Protein AF-A0A7V8VVE8-F1 (afdb_monomer)

Sequence (215 aa):
HVDFIGGHPMAGKSASLTAAEATLFQGATWVICPSVRAGGPAVRNVLGIVGALGAESFFVDPVEHDSYVAGISHLPFVAAASLMRATATDTAWRDMKTLSSTGFKDTTRLALGNPAMHRDILLTNRAAVARWIDTYVETLLSVKASLLAADDVARDQLLEFFTEAQDDRARVEVRDTRESEQAGSVEGSITRENMSEHVGRMFLGGMGKRRKTPR

Secondary structure (DSSP, 8-state):
----EEEEES---S--GGG--TTTTTT-EEEEEE-TT--HHHHHHHHHHHHHTTPEEEE--HHHHHHHHIIIIIHHHHHHHHHHHHHHTSTTHHHHHHH--HHHHHHHGGGGS-HHHHHHHHHHTHHHHHHHHHHHHHHHHHHHHHHHH-SHHHHHHHHHHHHHHHHHHHHHHHHHHHHHHHHHHHHHHHTTSSHHHHHHHHHS-----------

Mean predicted aligned error: 10.48 Å

Structure (mmCIF, N/CA/C/O backbone):
data_AF-A0A7V8VVE8-F1
#
_entry.id   AF-A0A7V8VVE8-F1
#
loop_
_atom_site.group_PDB
_atom_site.id
_atom_site.type_symbol
_atom_site.label_atom_id
_atom_site.label_alt_id
_atom_site.label_comp_id
_atom_site.label_asym_id
_atom_site.label_entity_id
_atom_site.label_seq_id
_atom_site.pdbx_PDB_ins_code
_atom_site.Cartn_x
_atom_site.Cartn_y
_atom_site.Cartn_z
_atom_site.occupancy
_atom_site.B_iso_or_equiv
_atom_site.auth_seq_id
_atom_site.auth_comp_id
_atom_site.auth_asym_id
_atom_site.auth_atom_id
_atom_site.pdbx_PDB_model_num
ATOM 1 N N . HIS A 1 1 ? -30.814 -10.462 19.825 1.00 78.25 1 HIS A N 1
ATOM 2 C CA . HIS A 1 1 ? -30.317 -9.427 18.893 1.00 78.25 1 HIS A CA 1
ATOM 3 C C . HIS A 1 1 ? -28.874 -9.125 19.285 1.00 78.25 1 HIS A C 1
ATOM 5 O O . HIS A 1 1 ? -28.561 -9.264 20.461 1.00 78.25 1 HIS A O 1
ATOM 11 N N . VAL A 1 2 ? -27.994 -8.882 18.310 1.00 87.69 2 VAL A N 1
ATOM 12 C CA . VAL A 1 2 ? -26.556 -8.646 18.524 1.00 87.69 2 VAL A CA 1
ATOM 13 C C . VAL A 1 2 ? -26.177 -7.388 17.753 1.00 87.69 2 VAL A C 1
ATOM 15 O O . VAL A 1 2 ? -26.443 -7.311 16.551 1.00 87.69 2 VAL A O 1
ATOM 18 N N . ASP A 1 3 ? -25.556 -6.435 18.442 1.00 93.88 3 ASP A N 1
ATOM 19 C CA . ASP A 1 3 ? -24.973 -5.238 17.844 1.00 93.88 3 ASP A CA 1
ATOM 20 C C . ASP A 1 3 ? -23.554 -5.546 17.360 1.00 93.88 3 ASP A C 1
ATOM 22 O O . ASP A 1 3 ? -22.640 -5.715 18.166 1.00 93.88 3 ASP A O 1
ATOM 26 N N . PHE A 1 4 ? -23.368 -5.639 16.043 1.00 94.94 4 PHE A N 1
ATOM 27 C CA . PHE A 1 4 ? -22.049 -5.831 15.438 1.00 94.94 4 PHE A CA 1
ATOM 28 C C . PHE A 1 4 ? -21.515 -4.514 14.869 1.00 94.94 4 PHE A C 1
ATOM 30 O O . PHE A 1 4 ? -22.227 -3.819 14.133 1.00 94.94 4 PHE A O 1
ATOM 37 N N . ILE A 1 5 ? -20.260 -4.204 15.194 1.00 96.31 5 ILE A N 1
ATOM 38 C CA . ILE A 1 5 ? -19.522 -3.035 14.719 1.00 96.31 5 ILE A CA 1
ATOM 39 C C . ILE A 1 5 ? -18.180 -3.539 14.192 1.00 96.31 5 ILE A C 1
ATOM 41 O O . ILE A 1 5 ? -17.339 -3.986 14.970 1.00 96.31 5 ILE A O 1
ATOM 45 N N . GLY A 1 6 ? -18.003 -3.508 12.870 1.00 95.88 6 GLY A N 1
ATOM 46 C CA . GLY A 1 6 ? -16.720 -3.811 12.246 1.00 95.88 6 GLY A CA 1
ATOM 47 C C . GLY A 1 6 ? -15.710 -2.711 12.555 1.00 95.88 6 GLY A C 1
ATOM 48 O O . GLY A 1 6 ? -16.075 -1.536 12.615 1.00 95.88 6 GLY A O 1
ATOM 49 N N . GLY A 1 7 ? -14.452 -3.094 12.760 1.00 95.69 7 GLY A N 1
ATOM 50 C CA . GLY A 1 7 ? -13.373 -2.163 13.055 1.00 95.69 7 GLY A CA 1
ATOM 51 C C . GLY A 1 7 ? -12.068 -2.586 12.392 1.00 95.69 7 GLY A C 1
ATOM 52 O O . GLY A 1 7 ? -11.730 -3.768 12.429 1.00 95.69 7 GLY A O 1
ATOM 53 N N . HIS A 1 8 ? -11.334 -1.630 11.826 1.00 96.31 8 HIS A N 1
ATOM 54 C CA . HIS A 1 8 ? -10.002 -1.853 11.263 1.00 96.31 8 HIS A CA 1
ATOM 55 C C . HIS A 1 8 ? -9.071 -0.695 11.661 1.00 96.31 8 HIS A C 1
ATOM 57 O O . HIS A 1 8 ? -9.159 0.387 11.077 1.00 96.31 8 HIS A O 1
ATOM 63 N N . PRO A 1 9 ? -8.199 -0.879 12.670 1.00 94.56 9 PRO A N 1
ATOM 64 C CA . PRO A 1 9 ? -7.151 0.092 12.948 1.00 94.56 9 PRO A CA 1
ATOM 65 C C . PRO A 1 9 ? -6.160 0.108 11.783 1.00 94.56 9 PRO A C 1
ATOM 67 O O . PRO A 1 9 ? -5.546 -0.915 11.485 1.00 94.56 9 PRO A O 1
ATOM 70 N N . MET A 1 10 ? -5.956 1.268 11.163 1.00 92.75 10 MET A N 1
ATOM 71 C CA . MET A 1 10 ? -4.943 1.491 10.125 1.00 92.75 10 MET A CA 1
ATOM 72 C C . MET A 1 10 ? -3.555 1.659 10.759 1.00 92.75 10 MET A C 1
ATOM 74 O O . MET A 1 10 ? -2.821 2.603 10.486 1.00 92.75 10 MET A O 1
ATOM 78 N N . ALA A 1 11 ? -3.211 0.728 11.643 1.00 86.75 11 ALA A N 1
ATOM 79 C CA . ALA A 1 11 ? -1.951 0.646 12.354 1.00 86.75 11 ALA A CA 1
ATOM 80 C C . ALA A 1 11 ? -1.489 -0.808 12.344 1.00 86.75 11 ALA A C 1
ATOM 82 O O . ALA A 1 11 ? -2.267 -1.732 12.585 1.00 86.75 11 ALA A O 1
ATOM 83 N N . GLY A 1 12 ? -0.206 -1.026 12.079 1.00 75.44 12 GLY A N 1
ATOM 84 C CA . GLY A 1 12 ? 0.325 -2.376 12.015 1.00 75.44 12 GLY A CA 1
ATOM 85 C C . GLY A 1 12 ? 1.837 -2.411 12.109 1.00 75.44 12 GLY A C 1
ATOM 86 O O . GLY A 1 12 ? 2.543 -1.646 11.457 1.00 75.44 12 GLY A O 1
ATOM 87 N N . LYS A 1 13 ? 2.329 -3.364 12.898 1.00 69.62 13 LYS A N 1
ATOM 88 C CA . LYS A 1 13 ? 3.712 -3.831 12.858 1.00 69.62 13 LYS A CA 1
ATOM 89 C C . LYS A 1 13 ? 3.673 -5.309 12.504 1.00 69.62 13 LYS A C 1
ATOM 91 O O . LYS A 1 13 ? 2.883 -6.067 13.060 1.00 69.62 13 LYS A O 1
ATOM 96 N N . SER A 1 14 ? 4.519 -5.735 11.575 1.00 61.50 14 SER A N 1
ATOM 97 C CA . SER A 1 14 ? 4.683 -7.146 11.218 1.00 61.50 14 SE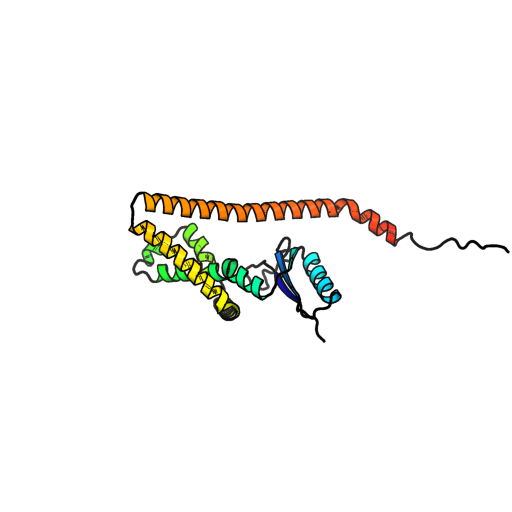R A CA 1
ATOM 98 C C . SER A 1 14 ? 5.497 -7.868 12.296 1.00 61.50 14 SER A C 1
ATOM 100 O O . SER A 1 14 ? 6.641 -8.253 12.062 1.00 61.50 14 SER A O 1
ATOM 102 N N . ALA A 1 15 ? 4.940 -7.980 13.503 1.00 63.56 15 ALA A N 1
ATOM 103 C CA . ALA A 1 15 ? 5.634 -8.491 14.676 1.00 63.56 15 ALA A CA 1
ATOM 104 C C . ALA A 1 15 ? 4.719 -9.366 15.555 1.00 63.56 15 ALA A C 1
ATOM 106 O O . ALA A 1 15 ? 3.495 -9.321 15.453 1.00 63.56 15 ALA A O 1
ATOM 107 N N . SER A 1 16 ? 5.326 -10.224 16.377 1.00 68.06 16 SER A N 1
ATOM 108 C CA . SER A 1 16 ? 4.628 -11.142 17.286 1.00 68.06 16 SER A CA 1
ATOM 109 C C . SER A 1 16 ? 4.098 -10.423 18.534 1.00 68.06 16 SER A C 1
ATOM 111 O O . SER A 1 16 ? 4.392 -9.254 18.766 1.00 68.06 16 SER A O 1
ATOM 113 N N . LEU A 1 17 ? 3.370 -11.147 19.396 1.00 76.56 17 LEU A N 1
ATOM 114 C CA . LEU A 1 17 ? 2.840 -10.631 20.671 1.00 76.56 17 LEU A CA 1
ATOM 115 C C . LEU A 1 17 ? 3.894 -9.936 21.552 1.00 76.56 17 LEU A C 1
ATOM 117 O O . LEU A 1 17 ? 3.564 -9.017 22.290 1.00 76.56 17 LEU A O 1
ATOM 121 N N . THR A 1 18 ? 5.162 -10.346 21.470 1.00 80.00 18 THR A N 1
ATOM 122 C CA . THR A 1 18 ? 6.262 -9.744 22.242 1.00 80.00 18 THR A CA 1
ATOM 123 C C . THR A 1 18 ? 6.627 -8.331 21.786 1.00 80.00 18 THR A C 1
ATOM 125 O O . THR A 1 18 ? 7.346 -7.641 22.496 1.00 80.00 18 THR A O 1
ATOM 128 N N . ALA A 1 19 ? 6.153 -7.907 20.615 1.00 80.75 19 ALA A N 1
ATOM 129 C CA . ALA A 1 19 ? 6.316 -6.559 20.077 1.00 80.75 19 ALA A CA 1
ATOM 130 C C . ALA A 1 19 ? 5.031 -5.721 20.206 1.00 80.75 19 ALA A C 1
ATOM 132 O O . ALA A 1 19 ? 4.877 -4.713 19.516 1.00 80.75 19 ALA A O 1
ATOM 133 N N . ALA A 1 20 ? 4.084 -6.154 21.045 1.00 84.44 20 ALA A N 1
ATOM 134 C CA . ALA A 1 20 ? 2.908 -5.361 21.360 1.00 84.44 20 ALA A CA 1
ATOM 135 C C . ALA A 1 20 ? 3.324 -4.086 22.105 1.00 84.44 20 ALA A C 1
ATOM 137 O O . ALA A 1 20 ? 4.051 -4.134 23.097 1.00 84.44 20 ALA A O 1
ATOM 138 N N . GLU A 1 21 ? 2.827 -2.948 21.636 1.00 86.62 21 GLU A N 1
ATOM 139 C CA . GLU A 1 21 ? 3.109 -1.637 22.209 1.00 86.62 21 GLU A CA 1
ATOM 140 C C . GLU A 1 21 ? 1.795 -0.966 22.591 1.00 86.62 21 GLU A C 1
ATOM 142 O O . GLU A 1 21 ? 0.850 -0.936 21.802 1.00 86.62 21 GLU A O 1
ATOM 147 N N . ALA A 1 22 ? 1.736 -0.404 23.800 1.00 87.69 22 ALA A N 1
ATOM 148 C CA . ALA A 1 22 ? 0.537 0.275 24.295 1.00 87.69 22 ALA A CA 1
ATOM 149 C C . ALA A 1 22 ? 0.148 1.488 23.431 1.00 87.69 22 ALA A C 1
ATOM 151 O O . ALA A 1 22 ? -1.018 1.864 23.377 1.00 87.69 22 ALA A O 1
ATOM 152 N N . THR A 1 23 ? 1.122 2.074 22.736 1.00 90.25 23 THR A N 1
ATOM 153 C CA . THR A 1 23 ? 0.970 3.261 21.894 1.00 90.25 23 THR A CA 1
ATOM 154 C C . THR A 1 23 ? 0.714 2.929 20.423 1.00 90.25 23 THR A C 1
ATOM 156 O O . THR A 1 23 ? 0.664 3.841 19.607 1.00 90.25 23 THR A O 1
ATOM 159 N N . LEU A 1 24 ? 0.544 1.648 20.055 1.00 90.25 24 LEU A N 1
ATOM 160 C CA . LEU A 1 24 ? 0.440 1.208 18.654 1.00 90.25 24 LEU A CA 1
ATOM 161 C C . LEU A 1 24 ? -0.661 1.930 17.859 1.00 90.25 24 LEU A C 1
ATOM 163 O O . LEU A 1 24 ? -0.521 2.100 16.652 1.00 90.25 24 LEU A O 1
ATOM 167 N N . PHE A 1 25 ? -1.746 2.324 18.525 1.00 93.31 25 PHE A N 1
ATOM 168 C CA . PHE A 1 25 ? -2.917 2.933 17.892 1.00 93.31 25 PHE A CA 1
ATOM 169 C C . PHE A 1 25 ? -2.988 4.458 18.054 1.00 93.31 25 PHE A C 1
ATOM 171 O O . PHE A 1 25 ? -3.903 5.071 17.513 1.00 93.31 25 PHE A O 1
ATOM 178 N N . GLN A 1 26 ? -2.056 5.081 18.781 1.00 92.94 26 GLN A N 1
ATOM 179 C CA . GLN A 1 26 ? -2.089 6.527 19.018 1.00 92.94 26 GLN A CA 1
ATOM 180 C C . GLN A 1 26 ? -1.924 7.301 17.705 1.00 92.94 26 GLN A C 1
ATOM 182 O O . GLN A 1 26 ? -1.002 7.032 16.938 1.00 92.94 26 GLN A O 1
ATOM 187 N N . GLY A 1 27 ? -2.837 8.240 17.442 1.00 90.44 27 GLY A N 1
ATOM 188 C CA . GLY A 1 27 ? -2.906 9.029 16.208 1.00 90.44 27 GLY A CA 1
ATOM 189 C C . GLY A 1 27 ? -3.311 8.230 14.965 1.00 90.44 27 GLY A C 1
ATOM 190 O O . GLY A 1 27 ? -3.389 8.790 13.878 1.00 90.44 27 GLY A O 1
ATOM 191 N N . ALA A 1 28 ? -3.566 6.924 15.086 1.00 93.38 28 ALA A N 1
ATOM 192 C CA . ALA A 1 28 ? -3.927 6.106 13.940 1.00 93.38 28 ALA A CA 1
ATOM 193 C C . ALA A 1 28 ? -5.395 6.314 13.560 1.00 93.38 28 ALA A C 1
ATOM 195 O O . ALA A 1 28 ? -6.277 6.342 14.419 1.00 93.38 28 ALA A O 1
ATOM 196 N N . THR A 1 29 ? -5.679 6.339 12.258 1.00 95.44 29 THR A N 1
ATOM 197 C CA . THR A 1 29 ? -7.055 6.190 11.778 1.00 95.44 29 THR A CA 1
ATOM 198 C C . THR A 1 29 ? -7.581 4.803 12.155 1.00 95.44 29 THR A C 1
ATOM 200 O O . THR A 1 29 ? -6.966 3.784 11.844 1.00 95.44 29 THR A O 1
ATOM 203 N N . TRP A 1 30 ? -8.752 4.741 12.778 1.00 97.19 30 TRP A N 1
ATOM 204 C CA . TRP A 1 30 ? -9.479 3.512 13.065 1.00 97.19 30 TRP A CA 1
ATOM 205 C C . TRP A 1 30 ? -10.793 3.508 12.302 1.00 97.19 30 TRP A C 1
ATOM 207 O O . TRP A 1 30 ? -11.732 4.236 12.625 1.00 97.19 30 TRP A O 1
ATOM 217 N N . VAL A 1 31 ? -10.879 2.653 11.290 1.00 97.62 31 VAL A N 1
ATOM 218 C CA . VAL A 1 31 ? -12.078 2.532 10.468 1.00 97.62 31 VAL A CA 1
ATOM 219 C C . VAL A 1 31 ? -13.191 1.856 11.260 1.00 97.62 31 VAL A C 1
ATOM 221 O O . VAL A 1 31 ? -12.960 0.809 11.865 1.00 97.62 31 VAL A O 1
ATOM 224 N N . ILE A 1 32 ? -14.393 2.429 11.241 1.00 97.75 32 ILE A N 1
ATOM 225 C CA . ILE A 1 32 ? -15.583 1.929 11.929 1.00 97.75 32 ILE A CA 1
ATOM 226 C C . ILE A 1 32 ? -16.701 1.693 10.915 1.00 97.75 32 ILE A C 1
ATOM 228 O O . ILE A 1 32 ? -17.175 2.625 10.267 1.00 97.75 32 ILE A O 1
ATOM 232 N N . CYS A 1 33 ? -17.170 0.447 10.848 1.00 96.81 33 CYS A N 1
ATOM 233 C CA . CYS A 1 33 ? -18.246 0.011 9.959 1.00 96.81 33 CYS A CA 1
ATOM 234 C C . CYS A 1 33 ? -19.384 -0.620 10.784 1.00 96.81 33 CYS A C 1
ATOM 236 O O . CYS A 1 33 ? -19.430 -1.847 10.958 1.00 96.81 33 CYS A O 1
ATOM 238 N N . PRO A 1 34 ? -20.298 0.182 11.363 1.00 94.88 34 PRO A N 1
ATOM 239 C CA . PRO A 1 34 ? -21.426 -0.343 12.122 1.00 94.88 34 PRO A CA 1
ATOM 240 C C . PRO A 1 34 ? -22.362 -1.142 11.216 1.00 94.88 34 PRO A C 1
ATOM 242 O O . PRO A 1 34 ? -22.669 -0.724 10.101 1.00 94.88 34 PRO A O 1
ATOM 245 N N . SER A 1 35 ? -22.881 -2.271 11.699 1.00 93.88 35 SER A N 1
ATOM 246 C CA . SER A 1 35 ? -23.973 -2.937 10.986 1.00 93.88 35 SER A CA 1
ATOM 247 C C . SER A 1 35 ? -25.225 -2.053 10.968 1.00 93.88 35 SER A C 1
ATOM 249 O O . SER A 1 35 ? -25.491 -1.314 11.913 1.00 93.88 35 SER A O 1
ATOM 251 N N . VAL A 1 36 ? -26.064 -2.190 9.937 1.00 91.25 36 VAL A N 1
ATOM 252 C CA . VAL A 1 36 ? -27.299 -1.389 9.779 1.00 91.25 36 VAL A CA 1
ATOM 253 C C . VAL A 1 36 ? -28.295 -1.522 10.941 1.00 91.25 36 VAL A C 1
ATOM 255 O O . VAL A 1 36 ? -29.196 -0.703 11.085 1.00 91.25 36 VAL A O 1
ATOM 258 N N . ARG A 1 37 ? -28.160 -2.568 11.767 1.00 92.56 37 ARG A N 1
ATOM 259 C CA . ARG A 1 37 ? -29.006 -2.823 12.945 1.00 92.56 37 ARG A CA 1
ATOM 260 C C . ARG A 1 37 ? -28.329 -2.459 14.267 1.00 92.56 37 ARG A C 1
ATOM 262 O O . ARG A 1 37 ? -28.930 -2.721 15.308 1.00 92.56 37 ARG A O 1
ATOM 269 N N . ALA A 1 38 ? -27.104 -1.933 14.229 1.00 93.62 38 ALA A N 1
ATOM 270 C CA . ALA A 1 38 ? -26.341 -1.603 15.422 1.00 93.62 38 ALA A CA 1
ATOM 271 C C . ALA A 1 38 ? -26.987 -0.430 16.169 1.00 93.62 38 ALA A C 1
ATOM 273 O O . ALA A 1 38 ? -27.211 0.646 15.612 1.00 93.62 38 ALA A O 1
ATOM 274 N N . GLY A 1 39 ? -27.267 -0.629 17.453 1.00 95.12 39 GLY A N 1
ATOM 275 C CA . GLY A 1 39 ? -27.768 0.414 18.333 1.00 95.12 39 GLY A CA 1
ATOM 276 C C . GLY A 1 39 ? -26.717 1.490 18.619 1.00 95.12 39 GLY A C 1
ATOM 277 O O . GLY A 1 39 ? -25.536 1.208 18.825 1.00 95.12 39 GLY A O 1
ATOM 278 N N . GLY A 1 40 ? -27.168 2.742 18.737 1.00 95.31 40 GLY A N 1
ATOM 279 C CA . GLY A 1 40 ? -26.312 3.875 19.107 1.00 95.31 40 GLY A CA 1
ATOM 280 C C . GLY A 1 40 ? -25.463 3.672 20.379 1.00 95.31 40 GLY A C 1
ATOM 281 O O . GLY A 1 40 ? -24.311 4.103 20.381 1.00 95.31 40 GLY A O 1
ATOM 282 N N . PRO A 1 41 ? -25.956 3.017 21.454 1.00 96.44 41 PRO A N 1
ATOM 283 C CA . PRO A 1 41 ? -25.125 2.705 22.619 1.00 96.44 41 PRO A CA 1
ATOM 284 C C . PRO A 1 41 ? -23.909 1.827 22.295 1.00 96.44 41 PRO A C 1
ATOM 286 O O . PRO A 1 41 ? -22.820 2.109 22.785 1.00 96.44 41 PRO A O 1
ATOM 289 N N . ALA A 1 42 ? -24.069 0.808 21.448 1.00 95.88 42 ALA A N 1
ATOM 290 C CA . ALA A 1 42 ? -22.977 -0.090 21.085 1.00 95.88 42 ALA A CA 1
ATOM 291 C C . ALA A 1 42 ? -21.911 0.631 20.248 1.00 95.88 42 ALA A C 1
ATOM 293 O O . ALA A 1 42 ? -20.720 0.498 20.524 1.00 95.88 42 ALA A O 1
ATOM 294 N N . VAL A 1 43 ? -22.335 1.479 19.302 1.00 96.50 43 VAL A N 1
ATOM 295 C CA . VAL A 1 43 ? -21.420 2.335 18.530 1.00 96.50 43 VAL A CA 1
ATOM 296 C C . VAL A 1 43 ? -20.636 3.268 19.456 1.00 96.50 43 VAL A C 1
ATOM 298 O O . VAL A 1 43 ? -19.414 3.324 19.364 1.00 96.50 43 VAL A O 1
ATOM 301 N N . ARG A 1 44 ? -21.302 3.947 20.403 1.00 97.06 44 ARG A N 1
ATOM 302 C CA . ARG A 1 44 ? -20.624 4.836 21.366 1.00 97.06 44 ARG A CA 1
ATOM 303 C C . ARG A 1 44 ? -19.604 4.108 22.237 1.00 97.06 44 ARG A C 1
ATOM 305 O O . ARG A 1 44 ? -18.552 4.673 22.510 1.00 97.06 44 ARG A O 1
ATOM 312 N N . ASN A 1 45 ? -19.889 2.873 22.649 1.00 96.56 45 ASN A N 1
ATOM 313 C CA . ASN A 1 45 ? -18.936 2.076 23.421 1.00 96.56 45 ASN A CA 1
ATOM 314 C C . ASN A 1 45 ? -17.669 1.780 22.609 1.00 96.56 45 ASN A C 1
ATOM 316 O O . ASN A 1 45 ? -16.568 1.957 23.121 1.00 96.56 45 ASN A O 1
ATOM 320 N N . VAL A 1 46 ? -17.817 1.385 21.338 1.00 96.88 46 VAL A N 1
ATOM 321 C CA . VAL A 1 46 ? -16.668 1.146 20.450 1.00 96.88 46 VAL A CA 1
ATOM 322 C C . VAL A 1 46 ? -15.881 2.435 20.221 1.00 96.88 46 VAL A C 1
ATOM 324 O O . VAL A 1 46 ? -14.664 2.422 20.360 1.00 96.88 46 VAL A O 1
ATOM 327 N N . LEU A 1 47 ? -16.556 3.560 19.967 1.00 97.31 47 LEU A N 1
ATOM 328 C CA . LEU A 1 47 ? -15.892 4.862 19.842 1.00 97.31 47 LEU A CA 1
ATOM 329 C C . LEU A 1 47 ? -15.135 5.261 21.115 1.00 97.31 47 LEU A C 1
ATOM 331 O O . LEU A 1 47 ? -14.040 5.804 21.027 1.00 97.31 47 LEU A O 1
ATOM 335 N N . GLY A 1 48 ? -15.684 4.955 22.293 1.00 97.25 48 GLY A N 1
ATOM 336 C CA . GLY A 1 48 ? -15.002 5.171 23.566 1.00 97.25 48 GLY A CA 1
ATOM 337 C C . GLY A 1 48 ? -13.716 4.353 23.693 1.00 97.25 48 GLY A C 1
ATOM 338 O O . GLY A 1 48 ? -12.710 4.880 24.156 1.00 97.25 48 GLY A O 1
ATOM 339 N N . ILE A 1 49 ? -13.721 3.094 23.239 1.00 96.00 49 ILE A N 1
ATOM 340 C CA . ILE A 1 49 ? -12.519 2.243 23.210 1.00 96.00 49 ILE A CA 1
ATOM 341 C C . ILE A 1 49 ? -11.477 2.819 22.248 1.00 96.00 49 ILE A C 1
ATOM 343 O O . ILE A 1 49 ? -10.318 2.959 22.623 1.00 96.00 49 ILE A O 1
ATOM 347 N N . VAL A 1 50 ? -11.892 3.182 21.033 1.00 96.56 50 VAL A N 1
ATOM 348 C CA . VAL A 1 50 ? -11.012 3.764 20.006 1.00 96.56 50 VAL A CA 1
ATOM 349 C C . VAL A 1 50 ? -10.348 5.041 20.526 1.00 96.56 50 VAL A C 1
ATOM 351 O O . VAL A 1 50 ? -9.125 5.154 20.487 1.00 96.56 50 VAL A O 1
ATOM 354 N N . GLY A 1 51 ? -11.134 5.952 21.109 1.00 95.75 51 GLY A N 1
ATOM 355 C CA . GLY A 1 51 ? -10.615 7.187 21.695 1.00 95.75 51 GLY A CA 1
ATOM 356 C C . GLY A 1 51 ? -9.706 6.950 22.905 1.00 95.75 51 GLY A C 1
ATOM 357 O O . GLY A 1 51 ? -8.686 7.616 23.043 1.00 95.75 51 GLY A O 1
ATOM 358 N N . ALA A 1 52 ? -10.010 5.963 23.755 1.00 95.88 52 ALA A N 1
ATOM 359 C CA . ALA A 1 52 ? -9.150 5.603 24.887 1.00 95.88 52 ALA A CA 1
ATOM 360 C C . ALA A 1 52 ? -7.788 5.029 24.453 1.00 95.88 52 ALA A C 1
ATOM 362 O O . ALA A 1 52 ? -6.821 5.118 25.206 1.00 95.88 52 ALA A O 1
ATOM 363 N N . LEU A 1 53 ? -7.704 4.459 23.247 1.00 94.75 53 LEU A N 1
ATOM 364 C CA . LEU A 1 53 ? -6.456 4.004 22.626 1.00 94.75 53 LEU A CA 1
ATOM 365 C C . LEU A 1 53 ? -5.712 5.129 21.880 1.00 94.75 53 LEU A C 1
ATOM 367 O O . LEU A 1 53 ? -4.640 4.883 21.329 1.00 94.75 53 LEU A O 1
ATOM 371 N N . GLY A 1 54 ? -6.258 6.350 21.876 1.00 94.06 54 GLY A N 1
ATOM 372 C CA . GLY A 1 54 ? -5.687 7.517 21.204 1.00 94.06 54 GLY A CA 1
ATOM 373 C C . GLY A 1 54 ? -5.851 7.509 19.684 1.00 94.06 54 GLY A C 1
ATOM 374 O O . GLY A 1 54 ? -5.149 8.254 19.012 1.00 94.06 54 GLY A O 1
ATOM 375 N N . ALA A 1 55 ? -6.732 6.665 19.143 1.00 96.00 55 ALA A N 1
ATOM 376 C CA . ALA A 1 55 ? -6.987 6.557 17.709 1.00 96.00 55 ALA A CA 1
ATOM 377 C C . ALA A 1 55 ? -8.142 7.469 17.258 1.00 96.00 55 ALA A C 1
ATOM 379 O O . ALA A 1 55 ? -9.035 7.805 18.041 1.00 96.00 55 ALA A O 1
ATOM 380 N N . GLU A 1 56 ? -8.166 7.810 15.971 1.00 95.62 56 GLU A N 1
ATOM 381 C CA . GLU A 1 56 ? -9.191 8.656 15.357 1.00 95.62 56 GLU A CA 1
ATOM 382 C C . GLU A 1 56 ? -10.200 7.820 14.570 1.00 95.62 56 GLU A C 1
ATOM 384 O O . GLU A 1 56 ? -9.851 7.108 13.631 1.00 95.62 56 GLU A O 1
ATOM 389 N N . SER A 1 57 ? -11.481 7.889 14.932 1.00 96.75 57 SER A N 1
ATOM 390 C CA . SER A 1 57 ? -12.515 7.099 14.260 1.00 96.75 57 SER A CA 1
ATOM 391 C C . SER A 1 57 ? -12.845 7.634 12.864 1.00 96.75 57 SER A C 1
ATOM 393 O O . SER A 1 57 ? -13.196 8.806 12.725 1.00 96.75 57 SER A O 1
ATOM 395 N N . PHE A 1 58 ? -12.877 6.754 11.864 1.00 96.81 58 PHE A N 1
ATOM 396 C CA . PHE A 1 58 ? -13.307 7.064 10.500 1.00 96.81 58 PHE A CA 1
ATOM 397 C C . PHE A 1 58 ? -14.464 6.154 10.075 1.00 96.81 58 PHE A C 1
ATOM 399 O O . PHE A 1 58 ? -14.310 4.937 10.009 1.00 96.81 58 PHE A O 1
ATOM 406 N N . PHE A 1 59 ? -15.634 6.730 9.797 1.00 96.94 59 PHE A N 1
ATOM 407 C CA . PHE A 1 59 ? -16.813 5.968 9.379 1.00 96.94 59 PHE A CA 1
ATOM 408 C C . PHE A 1 59 ? -16.855 5.790 7.867 1.00 96.94 59 PHE A C 1
ATOM 410 O O . PHE A 1 59 ? -16.723 6.759 7.124 1.00 96.94 59 PHE A O 1
ATOM 417 N N . VAL A 1 60 ? -17.101 4.561 7.425 1.00 96.00 60 VAL A N 1
ATOM 418 C CA . VAL A 1 60 ? -17.193 4.215 6.003 1.00 96.00 60 VAL A CA 1
ATOM 419 C C . VAL A 1 60 ? -18.048 2.960 5.827 1.00 96.00 60 VAL A C 1
ATOM 421 O O . VAL A 1 60 ? -18.172 2.149 6.750 1.00 96.00 60 VAL A O 1
ATOM 424 N N . ASP A 1 61 ? -18.652 2.791 4.653 1.00 95.62 61 ASP A N 1
ATOM 425 C CA . ASP A 1 61 ? -19.324 1.539 4.312 1.00 95.62 61 ASP A CA 1
ATOM 426 C C . ASP A 1 61 ? -18.300 0.388 4.170 1.00 95.62 61 ASP A C 1
ATOM 428 O O . ASP A 1 61 ? -17.197 0.613 3.661 1.00 95.62 61 ASP A O 1
ATOM 432 N N . PRO A 1 62 ? -18.616 -0.857 4.585 1.00 95.38 62 PRO A N 1
ATOM 433 C CA . PRO A 1 62 ? -17.710 -1.994 4.415 1.00 95.38 62 PRO A CA 1
ATOM 434 C C . PRO A 1 62 ? -17.222 -2.208 2.975 1.00 95.38 62 PRO A C 1
ATOM 436 O O . PRO A 1 62 ? -16.062 -2.557 2.769 1.00 95.38 62 PRO A O 1
ATOM 439 N N . VAL A 1 63 ? -18.083 -2.003 1.975 1.00 95.81 63 VAL A N 1
ATOM 440 C CA . VAL A 1 63 ? -17.732 -2.206 0.562 1.00 95.81 63 VAL A CA 1
ATOM 441 C C . VAL A 1 63 ? -16.782 -1.113 0.082 1.00 95.81 63 VAL A C 1
ATOM 443 O O . VAL A 1 63 ? -15.827 -1.394 -0.645 1.00 95.81 63 VAL A O 1
ATOM 446 N N . GLU A 1 64 ? -17.020 0.127 0.505 1.00 96.38 64 GLU A N 1
ATOM 447 C CA . GLU A 1 64 ? -16.127 1.252 0.224 1.00 96.38 64 GLU A CA 1
ATOM 448 C C . GLU A 1 64 ? -14.766 1.055 0.893 1.00 96.38 64 GLU A C 1
ATOM 450 O O . GLU A 1 64 ? -13.743 1.157 0.218 1.00 96.38 64 GLU A O 1
ATOM 455 N N . HIS A 1 65 ? -14.748 0.681 2.178 1.00 97.44 65 HIS A N 1
ATOM 456 C CA . HIS A 1 65 ? -13.529 0.326 2.904 1.00 97.44 65 HIS A CA 1
ATOM 457 C C . HIS A 1 65 ? -12.694 -0.684 2.121 1.00 97.44 65 HIS A C 1
ATOM 459 O O . HIS A 1 65 ? -11.534 -0.409 1.814 1.00 97.44 65 HIS A O 1
ATOM 465 N N . ASP A 1 66 ? -13.294 -1.820 1.759 1.00 97.81 66 ASP A N 1
ATOM 466 C CA . ASP A 1 66 ? -12.610 -2.896 1.051 1.00 97.81 66 ASP A CA 1
ATOM 467 C C . ASP A 1 66 ? -12.088 -2.420 -0.311 1.00 97.81 66 ASP A C 1
ATOM 469 O O . ASP A 1 66 ? -10.968 -2.760 -0.702 1.00 97.81 66 ASP A O 1
ATOM 473 N N . SER A 1 67 ? -12.847 -1.580 -1.020 1.00 97.75 67 SER A N 1
ATOM 474 C CA . SER A 1 67 ? -12.397 -0.989 -2.282 1.00 97.75 67 SER A CA 1
ATOM 475 C C . SER A 1 67 ? -11.198 -0.053 -2.103 1.00 97.75 67 SER A C 1
ATOM 477 O O . SER A 1 67 ? -10.293 -0.062 -2.941 1.00 97.75 67 SER A O 1
ATOM 47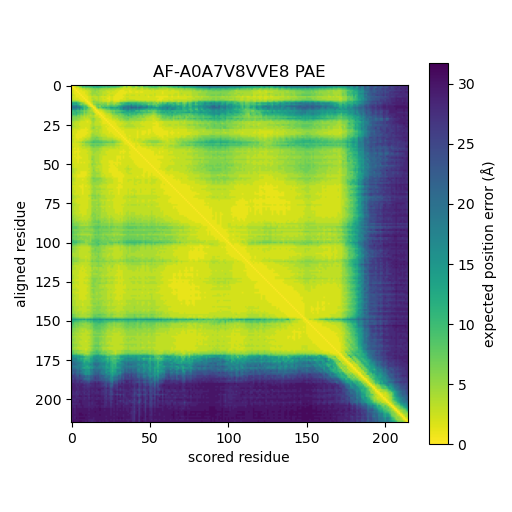9 N N . TYR A 1 68 ? -11.160 0.733 -1.026 1.00 97.25 68 TYR A N 1
ATOM 480 C CA . TYR A 1 68 ? -10.067 1.662 -0.742 1.00 97.25 68 TYR A CA 1
ATOM 481 C C . TYR A 1 68 ? -8.803 0.925 -0.292 1.00 97.25 68 TYR A C 1
ATOM 483 O O . TYR A 1 68 ? -7.749 1.089 -0.910 1.00 97.25 68 TYR A O 1
ATOM 491 N N . VAL A 1 69 ? -8.896 0.049 0.717 1.00 97.69 69 VAL A N 1
ATOM 492 C CA . VAL A 1 69 ? -7.726 -0.685 1.241 1.00 97.69 69 VAL A CA 1
ATOM 493 C C . VAL A 1 69 ? -7.133 -1.653 0.219 1.00 97.69 69 VAL A C 1
ATOM 495 O O . VAL A 1 69 ? -5.930 -1.921 0.257 1.00 97.69 69 VAL A O 1
ATOM 498 N N . ALA A 1 70 ? -7.925 -2.123 -0.750 1.00 98.38 70 ALA A N 1
ATOM 499 C CA . ALA A 1 70 ? -7.398 -2.895 -1.868 1.00 98.38 70 ALA A CA 1
ATOM 500 C C . ALA A 1 70 ? -6.319 -2.130 -2.651 1.00 98.38 70 ALA A C 1
ATOM 502 O O . ALA A 1 70 ? -5.299 -2.723 -2.997 1.00 98.38 70 ALA A O 1
ATOM 503 N N . GLY A 1 71 ? -6.510 -0.830 -2.883 1.00 97.94 71 GLY A N 1
ATOM 504 C CA . GLY A 1 71 ? -5.560 0.004 -3.619 1.00 97.94 71 GLY A CA 1
ATOM 505 C C . GLY A 1 71 ? -4.379 0.457 -2.765 1.00 97.94 71 GLY A C 1
ATOM 506 O O . GLY A 1 71 ? -3.236 0.364 -3.199 1.00 97.94 71 GLY A O 1
ATOM 507 N N . ILE A 1 72 ? -4.636 0.904 -1.531 1.00 95.44 72 ILE A N 1
ATOM 508 C CA . ILE A 1 72 ? -3.605 1.542 -0.688 1.00 95.44 72 ILE A CA 1
ATOM 509 C C . ILE A 1 72 ? -2.870 0.584 0.261 1.00 95.44 72 ILE A C 1
ATOM 511 O O . ILE A 1 72 ? -1.899 0.984 0.897 1.00 95.44 72 ILE A O 1
ATOM 515 N N . SER A 1 73 ? -3.312 -0.673 0.380 1.00 95.81 73 SER A N 1
ATOM 516 C CA . SER A 1 73 ? -2.704 -1.669 1.277 1.00 95.81 73 SER A CA 1
ATOM 517 C C . SER A 1 73 ? -2.464 -3.015 0.593 1.00 95.81 73 SER A C 1
ATOM 519 O O . SER A 1 73 ? -1.342 -3.526 0.616 1.00 95.81 73 SER A O 1
ATOM 521 N N . HIS A 1 74 ? -3.476 -3.574 -0.082 1.00 97.94 74 HIS A N 1
ATOM 522 C CA . HIS A 1 74 ? -3.355 -4.915 -0.662 1.00 97.94 74 HIS A CA 1
ATOM 523 C C . HIS A 1 74 ? -2.486 -4.936 -1.924 1.00 97.94 74 HIS A C 1
ATOM 525 O O . HIS A 1 74 ? -1.540 -5.721 -2.023 1.00 97.94 74 HIS A O 1
ATOM 531 N N . LEU A 1 75 ? -2.774 -4.046 -2.877 1.00 98.56 75 LEU A N 1
ATOM 532 C CA . LEU A 1 75 ? -1.987 -3.891 -4.096 1.00 98.56 75 LEU A CA 1
ATOM 533 C C . LEU A 1 75 ? -0.492 -3.645 -3.796 1.00 98.56 75 LEU A C 1
ATOM 535 O O . LEU A 1 75 ? 0.325 -4.328 -4.412 1.00 98.56 75 LEU A O 1
ATOM 539 N N . PRO A 1 76 ? -0.089 -2.781 -2.840 1.00 97.56 76 PRO A N 1
ATOM 540 C CA . PRO A 1 76 ? 1.315 -2.590 -2.479 1.00 97.56 76 PRO A CA 1
ATOM 541 C C . PRO A 1 76 ? 2.098 -3.872 -2.174 1.00 97.56 76 PRO A C 1
ATOM 543 O O . PRO A 1 76 ? 3.198 -4.048 -2.703 1.00 97.56 76 PRO A O 1
ATOM 546 N N . PHE A 1 77 ? 1.565 -4.801 -1.367 1.00 97.00 77 PHE A N 1
ATOM 547 C CA . PHE A 1 77 ? 2.297 -6.044 -1.092 1.00 97.00 77 PHE A CA 1
ATOM 548 C C . PHE A 1 77 ? 2.287 -7.004 -2.290 1.00 97.00 77 PHE A C 1
ATOM 550 O O . PHE A 1 77 ? 3.248 -7.755 -2.473 1.00 97.00 77 PHE A O 1
ATOM 557 N N . VAL A 1 78 ? 1.250 -6.962 -3.139 1.00 98.31 78 VAL A N 1
ATOM 558 C CA . VAL A 1 78 ? 1.212 -7.713 -4.406 1.00 98.31 78 VAL A CA 1
ATOM 559 C C . VAL A 1 78 ? 2.274 -7.188 -5.369 1.00 98.31 78 VAL A C 1
ATOM 561 O O . VAL A 1 78 ? 3.025 -7.985 -5.933 1.00 98.31 78 VAL A O 1
ATOM 564 N N . ALA A 1 79 ? 2.382 -5.869 -5.525 1.00 98.44 79 ALA A N 1
ATOM 565 C CA . ALA A 1 79 ? 3.373 -5.222 -6.377 1.00 98.44 79 ALA A CA 1
ATOM 566 C C . ALA A 1 79 ? 4.799 -5.524 -5.892 1.00 98.44 79 ALA A C 1
ATOM 568 O O . ALA A 1 79 ? 5.634 -5.968 -6.681 1.00 98.44 79 ALA A O 1
ATOM 569 N N . ALA A 1 80 ? 5.058 -5.395 -4.586 1.00 98.31 80 ALA A N 1
ATOM 570 C CA . ALA A 1 80 ? 6.353 -5.722 -3.988 1.00 98.31 80 ALA A CA 1
ATOM 571 C C . ALA A 1 80 ? 6.743 -7.195 -4.206 1.00 98.31 80 ALA A C 1
ATOM 573 O O . ALA A 1 80 ? 7.865 -7.489 -4.630 1.00 98.31 80 ALA A O 1
ATOM 574 N N . ALA A 1 81 ? 5.818 -8.130 -3.956 1.00 98.19 81 ALA A N 1
ATOM 575 C CA . ALA A 1 81 ? 6.058 -9.556 -4.165 1.00 98.19 81 ALA A CA 1
ATOM 576 C C . ALA A 1 81 ? 6.270 -9.894 -5.648 1.00 98.19 81 ALA A C 1
ATOM 578 O O . ALA A 1 81 ? 7.160 -10.679 -5.976 1.00 98.19 81 ALA A O 1
ATOM 579 N N . SER A 1 82 ? 5.498 -9.280 -6.545 1.00 98.25 82 SER A N 1
ATOM 580 C CA . SER A 1 82 ? 5.606 -9.491 -7.992 1.00 98.25 82 SER A CA 1
ATOM 581 C C . SER A 1 82 ? 6.932 -8.967 -8.538 1.00 98.25 82 SER A C 1
ATOM 583 O O . SER A 1 82 ? 7.610 -9.691 -9.264 1.00 98.25 82 SER A O 1
ATOM 585 N N . LEU A 1 83 ? 7.360 -7.769 -8.123 1.00 98.06 83 LEU A N 1
ATOM 586 C CA . LEU A 1 83 ? 8.663 -7.197 -8.473 1.00 98.06 83 LEU A CA 1
ATOM 587 C C . LEU A 1 83 ? 9.817 -8.092 -8.000 1.00 98.06 83 LEU A C 1
ATOM 589 O O . LEU A 1 83 ? 10.729 -8.409 -8.769 1.00 98.06 83 LEU A O 1
ATOM 593 N N . MET A 1 84 ? 9.764 -8.536 -6.742 1.00 97.94 84 MET A N 1
ATOM 594 C CA . MET A 1 84 ? 10.770 -9.429 -6.170 1.00 97.94 84 MET A CA 1
ATOM 595 C C . MET A 1 84 ? 10.820 -10.764 -6.924 1.00 97.94 84 MET A C 1
ATOM 597 O O . MET A 1 84 ? 11.895 -11.257 -7.256 1.00 97.94 84 MET A O 1
ATOM 601 N N . ARG A 1 85 ? 9.661 -11.352 -7.243 1.00 98.00 85 ARG A N 1
ATOM 602 C CA . ARG A 1 85 ? 9.582 -12.606 -8.003 1.00 98.00 85 ARG A CA 1
ATOM 603 C C . ARG A 1 85 ? 10.122 -12.450 -9.420 1.00 98.00 85 ARG A C 1
ATOM 605 O O . ARG A 1 85 ? 10.930 -13.280 -9.815 1.00 98.00 85 ARG A O 1
ATOM 612 N N . ALA A 1 86 ? 9.709 -11.413 -10.144 1.00 97.38 86 ALA A N 1
ATOM 613 C CA . ALA A 1 86 ? 10.122 -11.176 -11.525 1.00 97.38 86 ALA A CA 1
ATOM 614 C C . ALA A 1 86 ? 11.643 -10.998 -11.645 1.00 97.38 86 ALA A C 1
ATOM 616 O O . ALA A 1 86 ? 12.273 -11.604 -12.508 1.00 97.38 86 ALA A O 1
ATOM 617 N N . THR A 1 87 ? 12.244 -10.223 -10.737 1.00 97.12 87 THR A N 1
ATOM 618 C CA . THR A 1 87 ? 13.698 -9.984 -10.730 1.00 97.12 87 THR A CA 1
ATOM 619 C C . THR A 1 87 ? 14.495 -11.202 -10.263 1.00 97.12 87 THR A C 1
ATOM 621 O O . THR A 1 87 ? 15.539 -11.503 -10.835 1.00 97.12 87 THR A O 1
ATOM 624 N N . ALA A 1 88 ? 14.002 -11.951 -9.270 1.00 97.38 88 ALA A N 1
ATOM 625 C CA . ALA A 1 88 ? 14.691 -13.136 -8.754 1.00 97.38 88 ALA A CA 1
ATOM 626 C C . ALA A 1 88 ? 14.681 -14.342 -9.703 1.00 97.38 88 ALA A C 1
ATOM 628 O O . ALA A 1 88 ? 15.486 -15.255 -9.526 1.00 97.38 88 ALA A O 1
ATOM 629 N N . THR A 1 89 ? 13.761 -14.380 -10.671 1.00 97.50 89 THR A N 1
ATOM 630 C CA . THR A 1 89 ? 13.702 -15.445 -11.684 1.00 97.50 89 THR A CA 1
ATOM 631 C C . THR A 1 89 ? 14.612 -15.205 -12.884 1.00 97.50 89 THR A C 1
ATOM 633 O O . THR A 1 89 ? 14.728 -16.093 -13.727 1.00 97.50 89 THR A O 1
ATOM 636 N N . ASP A 1 90 ? 15.254 -14.039 -12.979 1.00 97.81 90 ASP A N 1
ATOM 637 C CA . ASP A 1 90 ? 16.204 -13.763 -14.051 1.00 97.81 90 ASP A CA 1
ATOM 638 C C . ASP A 1 90 ? 17.483 -14.603 -13.893 1.00 97.81 90 ASP A C 1
ATOM 640 O O . ASP A 1 90 ? 17.991 -14.819 -12.789 1.00 97.81 90 ASP A O 1
ATOM 644 N N . THR A 1 91 ? 18.042 -15.053 -15.014 1.00 97.56 91 THR A N 1
ATOM 645 C CA . THR A 1 91 ? 19.309 -15.797 -15.051 1.00 97.56 91 THR A CA 1
ATOM 646 C C . THR A 1 91 ? 20.489 -15.030 -14.440 1.00 97.56 91 THR A C 1
ATOM 648 O O . THR A 1 91 ? 21.397 -15.648 -13.883 1.00 97.56 91 THR A O 1
ATOM 651 N N . ALA A 1 92 ? 20.460 -13.696 -14.487 1.00 97.56 92 ALA A N 1
ATOM 652 C CA . ALA A 1 92 ? 21.478 -12.806 -13.941 1.00 97.56 92 ALA A CA 1
ATOM 653 C C . ALA A 1 92 ? 21.238 -12.430 -12.467 1.00 97.56 92 ALA A C 1
ATOM 655 O O . ALA A 1 92 ? 21.972 -11.604 -11.915 1.00 97.56 92 ALA A O 1
ATOM 656 N N . TRP A 1 93 ? 20.250 -13.034 -11.788 1.00 97.62 93 TRP A N 1
ATOM 657 C CA . TRP A 1 93 ? 19.870 -12.659 -10.420 1.00 97.62 93 TRP A CA 1
ATOM 658 C C . TRP A 1 93 ? 21.049 -12.630 -9.435 1.00 97.62 93 TRP A C 1
ATOM 660 O O . TRP A 1 93 ? 21.102 -11.774 -8.550 1.00 97.62 93 TRP A O 1
ATOM 670 N N . ARG A 1 94 ? 22.026 -13.532 -9.597 1.00 96.38 94 ARG A N 1
ATOM 671 C CA . ARG A 1 94 ? 23.236 -13.574 -8.759 1.00 96.38 94 ARG A CA 1
ATOM 672 C C . ARG A 1 94 ? 23.956 -12.221 -8.715 1.00 96.38 94 ARG A C 1
ATOM 674 O O . ARG A 1 94 ? 24.322 -11.760 -7.631 1.00 96.38 94 ARG A O 1
ATOM 681 N N . ASP A 1 95 ? 24.121 -11.589 -9.868 1.00 97.69 95 ASP A N 1
ATOM 682 C CA . ASP A 1 95 ? 24.827 -10.317 -9.986 1.00 97.69 95 ASP A CA 1
ATOM 683 C C . ASP A 1 95 ? 23.887 -9.153 -9.659 1.00 97.69 95 ASP A C 1
ATOM 685 O O . ASP A 1 95 ? 24.248 -8.271 -8.879 1.00 97.69 95 ASP A O 1
ATOM 689 N N . MET A 1 96 ? 22.633 -9.208 -10.126 1.00 97.38 96 MET A N 1
ATOM 690 C CA . MET A 1 96 ? 21.605 -8.203 -9.814 1.00 97.38 96 MET A CA 1
ATOM 691 C C . MET A 1 96 ? 21.406 -8.019 -8.305 1.00 97.38 96 MET A C 1
ATOM 693 O O . MET A 1 96 ? 21.329 -6.891 -7.818 1.00 97.38 96 MET A O 1
ATOM 697 N N . LYS A 1 97 ? 21.378 -9.115 -7.535 1.00 95.69 97 LYS A N 1
ATOM 698 C CA . LYS A 1 97 ? 21.262 -9.065 -6.073 1.00 95.69 97 LYS A CA 1
ATOM 699 C C . LYS A 1 97 ? 22.429 -8.308 -5.438 1.00 95.69 97 LYS A C 1
ATOM 701 O O . LYS A 1 97 ? 22.222 -7.577 -4.470 1.00 95.69 97 LYS A O 1
ATOM 706 N N . THR A 1 98 ? 23.637 -8.465 -5.972 1.00 96.50 98 THR A N 1
ATOM 707 C CA . THR A 1 98 ? 24.840 -7.775 -5.476 1.00 96.50 98 THR A CA 1
ATOM 708 C C . THR A 1 98 ? 24.768 -6.270 -5.740 1.00 96.50 98 THR A C 1
ATOM 710 O O . THR A 1 98 ? 25.239 -5.483 -4.925 1.00 96.50 98 THR A O 1
ATOM 713 N N . LEU A 1 99 ? 24.111 -5.868 -6.830 1.00 96.25 99 LEU A N 1
ATOM 714 C CA . LEU A 1 99 ? 23.875 -4.468 -7.196 1.00 96.25 99 LEU A CA 1
ATOM 715 C C . LEU A 1 99 ? 22.669 -3.836 -6.478 1.00 96.25 99 LEU A C 1
ATOM 717 O O . LEU A 1 99 ? 22.436 -2.635 -6.612 1.00 96.25 99 LEU A O 1
ATOM 721 N N . SER A 1 100 ? 21.889 -4.615 -5.721 1.00 93.94 100 SER A N 1
ATOM 722 C CA . SER A 1 100 ? 20.684 -4.107 -5.060 1.00 93.94 100 SER A CA 1
ATOM 723 C C . SER A 1 100 ? 21.009 -3.057 -3.987 1.00 93.94 100 SER A C 1
ATOM 725 O O . SER A 1 100 ? 21.756 -3.295 -3.033 1.00 93.94 100 SER A O 1
ATOM 727 N N . SER A 1 101 ? 20.408 -1.878 -4.133 1.00 94.12 101 SER A N 1
ATOM 728 C CA . SER A 1 101 ? 20.561 -0.745 -3.219 1.00 94.12 101 SER A CA 1
ATOM 729 C C . SER A 1 101 ? 19.396 -0.644 -2.226 1.00 94.12 101 SER A C 1
ATOM 731 O O . SER A 1 101 ? 18.498 -1.492 -2.201 1.00 94.12 101 SER A O 1
ATOM 733 N N . THR A 1 102 ? 19.416 0.392 -1.384 1.00 95.38 102 THR A N 1
ATOM 734 C CA . THR A 1 102 ? 18.336 0.704 -0.434 1.00 95.38 102 THR A CA 1
ATOM 735 C C . THR A 1 102 ? 16.984 0.825 -1.129 1.00 95.38 102 THR A C 1
ATOM 737 O O . THR A 1 102 ? 16.039 0.193 -0.681 1.00 95.38 102 THR A O 1
ATOM 740 N N . GLY A 1 103 ? 16.914 1.494 -2.286 1.00 95.56 103 GLY A N 1
ATOM 741 C CA . GLY A 1 103 ? 15.664 1.651 -3.035 1.00 95.56 103 GLY A CA 1
ATOM 742 C C . GLY A 1 103 ? 14.998 0.314 -3.371 1.00 95.56 103 GLY A C 1
ATOM 743 O O . GLY A 1 103 ? 13.830 0.113 -3.059 1.00 95.56 103 GLY A O 1
ATOM 744 N N . PHE A 1 104 ? 15.753 -0.652 -3.908 1.00 96.50 104 PHE A N 1
ATOM 745 C CA . PHE A 1 104 ? 15.204 -1.983 -4.196 1.00 96.50 104 PHE A CA 1
ATOM 746 C C . PHE A 1 104 ? 14.722 -2.694 -2.925 1.00 96.50 104 PHE A C 1
ATOM 748 O O . PHE A 1 104 ? 13.643 -3.290 -2.918 1.00 96.50 104 PHE A O 1
ATOM 755 N N . LYS A 1 105 ? 15.503 -2.625 -1.839 1.00 95.50 105 LYS A N 1
ATOM 756 C CA . LYS A 1 105 ? 15.159 -3.252 -0.552 1.00 95.50 105 LYS A CA 1
ATOM 757 C C . LYS A 1 105 ? 13.902 -2.636 0.063 1.00 95.50 105 LYS A C 1
ATOM 759 O O . LYS A 1 105 ? 13.063 -3.378 0.560 1.00 95.50 105 LYS A O 1
ATOM 764 N N . ASP A 1 106 ? 13.746 -1.319 -0.017 1.00 96.00 106 ASP A N 1
ATOM 765 C CA . ASP A 1 106 ? 12.600 -0.604 0.542 1.00 96.00 106 ASP A CA 1
ATOM 766 C C . ASP A 1 106 ? 11.330 -0.861 -0.272 1.00 96.00 106 ASP A C 1
ATOM 768 O O . ASP A 1 106 ? 10.294 -1.203 0.303 1.00 96.00 106 ASP A O 1
ATOM 772 N N . THR A 1 107 ? 11.413 -0.808 -1.607 1.00 96.62 107 THR A N 1
ATOM 773 C CA . THR A 1 107 ? 10.285 -1.129 -2.497 1.00 96.62 107 THR A CA 1
ATOM 774 C C . THR A 1 107 ? 9.822 -2.576 -2.323 1.00 96.62 107 THR A C 1
ATOM 776 O O . THR A 1 107 ? 8.623 -2.852 -2.306 1.00 96.62 107 THR A O 1
ATOM 779 N N . THR A 1 108 ? 10.754 -3.518 -2.157 1.00 97.00 108 THR A N 1
ATOM 780 C CA . THR A 1 108 ? 10.427 -4.946 -1.992 1.00 97.00 108 THR A CA 1
ATOM 781 C C . THR A 1 108 ? 10.197 -5.364 -0.539 1.00 97.00 108 THR A C 1
ATOM 783 O O . THR A 1 108 ? 9.836 -6.514 -0.294 1.00 97.00 108 THR A O 1
ATOM 786 N N . ARG A 1 109 ? 10.322 -4.458 0.440 1.00 95.94 109 ARG A N 1
ATOM 787 C CA . ARG A 1 109 ? 10.195 -4.772 1.874 1.00 95.94 109 ARG A CA 1
ATOM 788 C C . ARG A 1 109 ? 8.878 -5.470 2.219 1.00 95.94 109 ARG A C 1
ATOM 790 O O . ARG A 1 109 ? 8.863 -6.369 3.057 1.00 95.94 109 ARG A O 1
ATOM 797 N N . LEU A 1 110 ? 7.776 -5.092 1.568 1.00 94.88 110 LEU A N 1
ATOM 798 C CA . LEU A 1 110 ? 6.456 -5.691 1.806 1.00 94.88 110 LEU A CA 1
ATOM 799 C C . LEU A 1 110 ? 6.352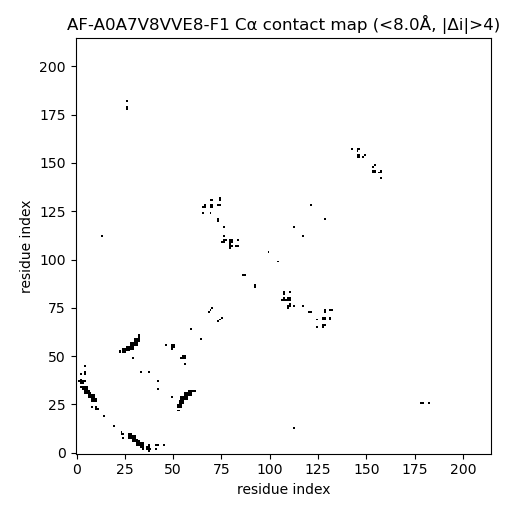 -7.150 1.322 1.00 94.88 110 LEU A C 1
ATOM 801 O O . LEU A 1 110 ? 5.474 -7.878 1.780 1.00 94.88 110 LEU A O 1
ATOM 805 N N . ALA A 1 111 ? 7.277 -7.625 0.479 1.00 95.44 111 ALA A N 1
ATOM 806 C CA . ALA A 1 111 ? 7.354 -9.036 0.093 1.00 95.44 111 ALA A CA 1
ATOM 807 C C . ALA A 1 111 ? 7.739 -9.962 1.267 1.00 95.44 111 ALA A C 1
ATOM 809 O O . ALA A 1 111 ? 7.559 -11.173 1.169 1.00 95.44 111 ALA A O 1
ATOM 810 N N . LEU A 1 112 ? 8.241 -9.407 2.380 1.00 93.81 112 LEU A N 1
ATOM 811 C CA . LEU A 1 112 ? 8.559 -10.143 3.610 1.00 93.81 112 LEU A CA 1
ATOM 812 C C . LEU A 1 112 ? 7.329 -10.421 4.497 1.00 93.81 112 LEU A C 1
ATOM 814 O O . LEU A 1 112 ? 7.468 -11.052 5.545 1.00 93.81 112 LEU A O 1
ATOM 818 N N . GLY A 1 113 ? 6.140 -9.936 4.119 1.00 89.69 113 GLY A N 1
ATOM 819 C CA . GLY A 1 113 ? 4.909 -10.170 4.875 1.00 89.69 113 GLY A CA 1
ATOM 820 C C . GLY A 1 113 ? 4.496 -11.647 4.928 1.00 89.69 113 GLY A C 1
ATOM 821 O O . GLY A 1 113 ? 4.949 -12.474 4.136 1.00 89.69 113 GLY A O 1
ATOM 822 N N . ASN A 1 114 ? 3.626 -11.997 5.882 1.00 92.81 114 ASN A N 1
ATOM 823 C CA . ASN A 1 114 ? 3.192 -13.380 6.094 1.00 92.81 114 ASN A CA 1
ATOM 824 C C . ASN A 1 114 ? 2.407 -13.908 4.869 1.00 92.81 114 ASN A C 1
ATOM 826 O O . ASN A 1 114 ? 1.316 -13.399 4.591 1.00 92.81 114 ASN A O 1
ATOM 830 N N . PRO A 1 115 ? 2.885 -14.963 4.175 1.00 94.75 115 PRO A N 1
ATOM 831 C CA . PRO A 1 115 ? 2.240 -15.442 2.952 1.00 94.75 115 PRO A CA 1
ATOM 832 C C . PRO A 1 115 ? 0.808 -15.956 3.144 1.00 94.75 115 PRO A C 1
ATOM 834 O O . PRO A 1 115 ? -0.031 -15.763 2.267 1.00 94.75 115 PRO A O 1
ATOM 837 N N . ALA A 1 116 ? 0.512 -16.601 4.278 1.00 95.75 116 ALA A N 1
ATOM 838 C CA . ALA A 1 116 ? -0.830 -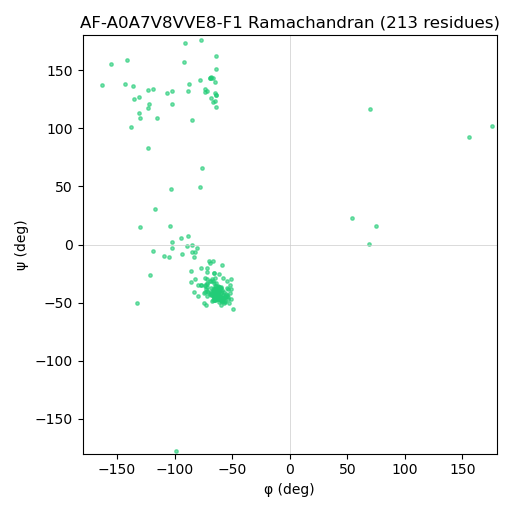17.104 4.567 1.00 95.75 116 ALA A CA 1
ATOM 839 C C . ALA A 1 116 ? -1.811 -15.946 4.790 1.00 95.75 116 ALA A C 1
ATOM 841 O O . ALA A 1 116 ? -2.900 -15.951 4.224 1.00 95.75 116 ALA A O 1
ATOM 842 N N . MET A 1 117 ? -1.382 -14.921 5.531 1.00 94.00 117 MET A N 1
ATOM 843 C CA . MET A 1 117 ? -2.169 -13.707 5.748 1.00 94.00 117 MET A CA 1
ATOM 844 C C . MET A 1 117 ? -2.430 -12.962 4.435 1.00 94.00 117 MET A C 1
ATOM 846 O O . MET A 1 117 ? -3.573 -12.614 4.159 1.00 94.00 117 MET A O 1
ATOM 850 N N . HIS A 1 118 ? -1.403 -12.761 3.598 1.00 95.62 118 HIS A N 1
ATOM 851 C CA . HIS A 1 118 ? -1.582 -12.143 2.281 1.00 95.62 118 HIS A CA 1
ATOM 852 C C . HIS A 1 118 ? -2.593 -12.924 1.440 1.00 95.62 118 HIS A C 1
ATOM 854 O O . HIS A 1 118 ? -3.542 -12.333 0.939 1.00 95.62 118 HIS A O 1
ATOM 860 N N . ARG A 1 119 ? -2.444 -14.251 1.324 1.00 97.50 119 ARG A N 1
ATOM 861 C CA . ARG A 1 119 ? -3.402 -15.099 0.597 1.00 97.50 119 ARG A CA 1
ATOM 862 C C . ARG A 1 119 ? -4.831 -14.874 1.093 1.00 97.50 119 ARG A C 1
ATOM 864 O O . ARG A 1 119 ? -5.718 -14.660 0.273 1.00 97.50 119 ARG A O 1
ATOM 871 N N . ASP A 1 120 ? -5.048 -14.932 2.402 1.00 97.81 120 ASP A N 1
ATOM 872 C CA . ASP A 1 120 ? -6.392 -14.843 2.972 1.00 97.81 120 ASP A CA 1
ATOM 873 C C . ASP A 1 120 ? -7.005 -13.455 2.730 1.00 97.81 120 ASP A C 1
ATOM 875 O O . ASP A 1 120 ? -8.142 -13.381 2.270 1.00 97.81 120 ASP A O 1
ATOM 879 N N . ILE A 1 121 ? -6.228 -12.376 2.904 1.00 96.69 121 ILE A N 1
ATOM 880 C CA . ILE A 1 121 ? -6.630 -10.995 2.574 1.00 96.69 121 ILE A CA 1
ATOM 881 C C . ILE A 1 121 ? -7.013 -10.857 1.093 1.00 96.69 121 ILE A C 1
ATOM 883 O O . ILE A 1 121 ? -8.037 -10.261 0.752 1.00 96.69 121 ILE A O 1
ATOM 887 N N . LEU A 1 122 ? -6.196 -11.402 0.189 1.00 98.00 122 LEU A N 1
ATOM 888 C CA . LEU A 1 122 ? -6.466 -11.314 -1.245 1.00 98.00 122 LEU A CA 1
ATOM 889 C C . LEU A 1 122 ? -7.717 -12.104 -1.636 1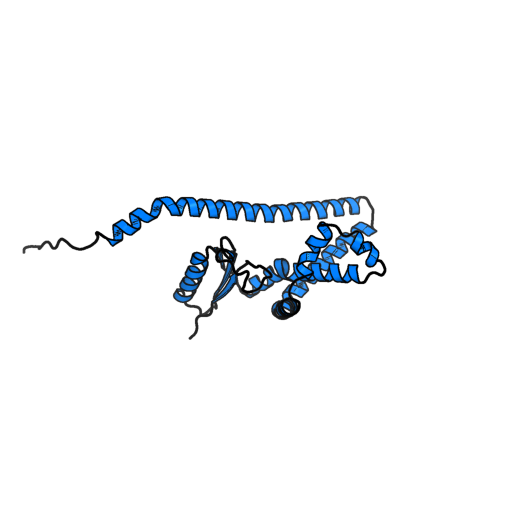.00 98.00 122 LEU A C 1
ATOM 891 O O . LEU A 1 122 ? -8.479 -11.652 -2.485 1.00 98.00 122 LEU A O 1
ATOM 895 N N . LEU A 1 123 ? -7.950 -13.271 -1.033 1.00 97.94 123 LEU A N 1
ATOM 896 C CA . LEU A 1 123 ? -9.116 -14.097 -1.346 1.00 97.94 123 LEU A CA 1
ATOM 897 C C . LEU A 1 123 ? -10.418 -13.495 -0.810 1.00 97.94 123 LEU A C 1
ATOM 899 O O . LEU A 1 123 ? -11.439 -13.582 -1.497 1.00 97.94 123 LEU A O 1
ATOM 903 N N . THR A 1 124 ? -10.394 -12.863 0.367 1.00 97.69 124 THR A N 1
ATOM 904 C CA . THR A 1 124 ? -11.577 -12.198 0.932 1.00 97.69 124 THR A CA 1
ATOM 905 C C . THR A 1 124 ? -11.939 -10.919 0.181 1.00 97.69 124 THR A C 1
ATOM 907 O O . THR A 1 124 ? -13.123 -10.624 0.055 1.00 97.69 124 THR A O 1
ATOM 910 N N . ASN A 1 125 ? -10.961 -10.222 -0.412 1.00 98.25 125 ASN A N 1
ATOM 911 C CA . ASN A 1 125 ? -11.176 -8.977 -1.161 1.00 98.25 125 ASN A CA 1
ATOM 912 C C . ASN A 1 125 ? -10.815 -9.072 -2.664 1.00 98.25 125 ASN A C 1
ATOM 914 O O . ASN A 1 125 ? -10.398 -8.109 -3.312 1.00 98.25 125 ASN A O 1
ATOM 918 N N . ARG A 1 126 ? -10.977 -10.265 -3.247 1.00 98.12 126 ARG A N 1
ATOM 919 C CA . ARG A 1 126 ? -10.484 -10.613 -4.595 1.00 98.12 126 ARG A CA 1
ATOM 920 C C . ARG A 1 126 ? -10.894 -9.646 -5.704 1.00 98.12 126 ARG A C 1
ATOM 922 O O . ARG A 1 126 ? -10.094 -9.341 -6.579 1.00 98.12 126 ARG A O 1
ATOM 929 N N . ALA A 1 127 ? -12.145 -9.183 -5.687 1.00 98.25 127 ALA A N 1
ATOM 930 C CA . ALA A 1 127 ? -12.699 -8.392 -6.778 1.00 98.25 127 ALA A CA 1
ATOM 931 C C . ALA A 1 127 ? -12.124 -6.974 -6.782 1.00 98.25 127 ALA A C 1
ATOM 933 O O . ALA A 1 127 ? -11.814 -6.455 -7.848 1.00 98.25 127 ALA A O 1
ATOM 934 N N . ALA A 1 128 ? -11.961 -6.353 -5.609 1.00 98.44 128 ALA A N 1
ATOM 935 C CA . ALA A 1 128 ? -11.355 -5.030 -5.527 1.00 98.44 128 ALA A CA 1
ATOM 936 C C . ALA A 1 128 ? -9.856 -5.082 -5.824 1.00 98.44 128 ALA A C 1
ATOM 938 O O . ALA A 1 128 ? -9.359 -4.240 -6.564 1.00 98.44 128 ALA A O 1
ATOM 939 N N . VAL A 1 129 ? -9.159 -6.101 -5.313 1.00 98.56 129 VAL A N 1
ATOM 940 C CA . VAL A 1 129 ? -7.739 -6.316 -5.617 1.00 98.56 129 VAL A CA 1
ATOM 941 C C . VAL A 1 129 ? -7.528 -6.494 -7.120 1.00 98.56 129 VAL A C 1
ATOM 943 O O . VAL A 1 129 ? -6.652 -5.841 -7.672 1.00 98.56 129 VAL A O 1
ATOM 946 N N . ALA A 1 130 ? -8.317 -7.344 -7.787 1.00 98.56 130 ALA A N 1
ATOM 947 C CA . ALA A 1 130 ? -8.175 -7.579 -9.224 1.00 98.56 130 ALA A CA 1
ATOM 948 C C . ALA A 1 130 ? -8.311 -6.280 -10.031 1.00 98.56 130 ALA A C 1
ATOM 950 O O . ALA A 1 130 ? -7.436 -5.984 -10.835 1.00 98.56 130 ALA A O 1
ATOM 951 N N . ARG A 1 131 ? -9.325 -5.453 -9.731 1.00 98.50 131 ARG A N 1
ATOM 952 C CA . ARG A 1 131 ? -9.485 -4.137 -10.376 1.00 98.50 131 ARG A CA 1
ATOM 953 C C . ARG A 1 131 ? -8.250 -3.252 -10.201 1.00 98.50 131 ARG A C 1
ATOM 955 O O . ARG A 1 131 ? -7.795 -2.642 -11.157 1.00 98.50 131 ARG A O 1
ATOM 962 N N . TRP A 1 132 ? -7.698 -3.195 -8.990 1.00 98.50 132 TRP A N 1
ATOM 963 C CA . TRP A 1 132 ? -6.502 -2.398 -8.711 1.00 98.50 132 TRP A CA 1
ATOM 964 C C . TRP A 1 132 ? -5.234 -2.957 -9.368 1.00 98.50 132 TRP A C 1
ATOM 966 O O . TRP A 1 132 ? -4.361 -2.182 -9.753 1.00 98.50 132 TRP A O 1
ATOM 976 N N . ILE A 1 133 ? -5.133 -4.279 -9.534 1.00 98.69 133 ILE A N 1
ATOM 977 C CA . ILE A 1 133 ? -4.069 -4.902 -10.330 1.00 98.69 133 ILE A CA 1
ATOM 978 C C . ILE A 1 133 ? -4.193 -4.476 -11.794 1.00 98.69 133 ILE A C 1
ATOM 980 O O . ILE A 1 133 ? -3.182 -4.089 -12.373 1.00 98.69 133 ILE A O 1
ATOM 984 N N . ASP A 1 134 ? -5.396 -4.503 -12.371 1.00 98.75 134 ASP A N 1
ATOM 985 C CA . ASP A 1 134 ? -5.620 -4.084 -13.759 1.00 98.75 134 ASP A CA 1
ATOM 986 C C . ASP A 1 134 ? -5.205 -2.620 -13.958 1.00 98.75 134 ASP A C 1
ATOM 988 O O . ASP A 1 134 ? -4.387 -2.332 -14.830 1.00 98.75 134 ASP A O 1
ATOM 992 N N . THR A 1 135 ? -5.644 -1.718 -13.072 1.00 98.50 135 THR A N 1
ATOM 993 C CA . THR A 1 135 ? -5.216 -0.308 -13.086 1.00 98.50 135 THR A CA 1
ATOM 994 C C . THR A 1 135 ? -3.695 -0.172 -13.000 1.00 98.50 135 THR A C 1
ATOM 996 O O . THR A 1 135 ? -3.092 0.593 -13.747 1.00 98.50 135 THR A O 1
ATOM 999 N N . TYR A 1 136 ? -3.039 -0.933 -12.120 1.00 98.50 136 TYR A N 1
ATOM 1000 C CA . TYR A 1 136 ? -1.583 -0.887 -11.992 1.00 98.50 136 TYR A CA 1
ATOM 1001 C C . TYR A 1 136 ? -0.864 -1.385 -13.254 1.00 98.50 136 TYR A C 1
ATOM 1003 O O . TYR A 1 136 ? 0.131 -0.796 -13.679 1.00 98.50 136 TYR A O 1
ATOM 1011 N N . VAL A 1 137 ? -1.371 -2.452 -13.876 1.00 98.62 137 VAL A N 1
ATOM 1012 C CA . VAL A 1 137 ? -0.838 -2.988 -15.134 1.00 98.62 137 VAL A CA 1
ATOM 1013 C C . VAL A 1 137 ? -0.999 -1.977 -16.265 1.00 98.62 137 VAL A C 1
ATOM 1015 O O . VAL A 1 137 ? -0.042 -1.758 -17.004 1.00 98.62 137 VAL A O 1
ATOM 1018 N N . GLU A 1 138 ? -2.157 -1.331 -16.386 1.00 98.62 138 GLU A N 1
ATOM 1019 C CA . GLU A 1 138 ? -2.396 -0.275 -17.376 1.00 98.62 138 GLU A CA 1
ATOM 1020 C C . GLU A 1 138 ? -1.396 0.878 -17.219 1.00 98.62 138 GLU A C 1
ATOM 1022 O O . GLU A 1 138 ? -0.771 1.285 -18.203 1.00 98.62 138 GLU A O 1
ATOM 1027 N N . THR A 1 139 ? -1.145 1.328 -15.986 1.00 98.19 139 THR A N 1
ATOM 1028 C CA . THR A 1 139 ? -0.125 2.347 -15.699 1.00 98.19 139 THR A CA 1
ATOM 1029 C C . THR A 1 139 ? 1.274 1.897 -16.134 1.00 98.19 139 THR A C 1
ATOM 1031 O O . THR A 1 139 ? 1.983 2.644 -16.810 1.00 98.19 139 THR A O 1
ATOM 1034 N N . LEU A 1 140 ? 1.680 0.662 -15.814 1.00 98.19 140 LEU A N 1
ATOM 1035 C CA . LEU A 1 140 ? 2.978 0.118 -16.238 1.00 98.19 140 LEU A CA 1
ATOM 1036 C C . LEU A 1 140 ? 3.097 -0.002 -17.764 1.00 98.19 140 LEU A C 1
ATOM 1038 O O . LEU A 1 140 ? 4.167 0.244 -18.326 1.00 98.19 140 LEU A O 1
ATOM 1042 N N . LEU A 1 141 ? 2.015 -0.391 -18.441 1.00 98.31 141 LEU A N 1
ATOM 1043 C CA . LEU A 1 141 ? 1.974 -0.502 -19.897 1.00 98.31 141 LEU A CA 1
ATOM 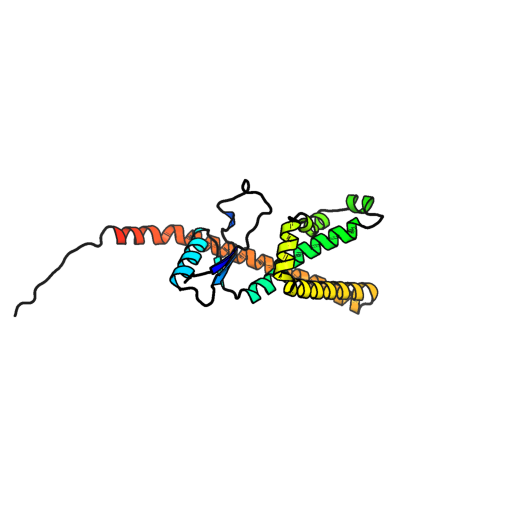1044 C C . LEU A 1 141 ? 2.068 0.867 -20.572 1.00 98.31 141 LEU A C 1
ATOM 1046 O O . LEU A 1 141 ? 2.762 0.970 -21.582 1.00 98.31 1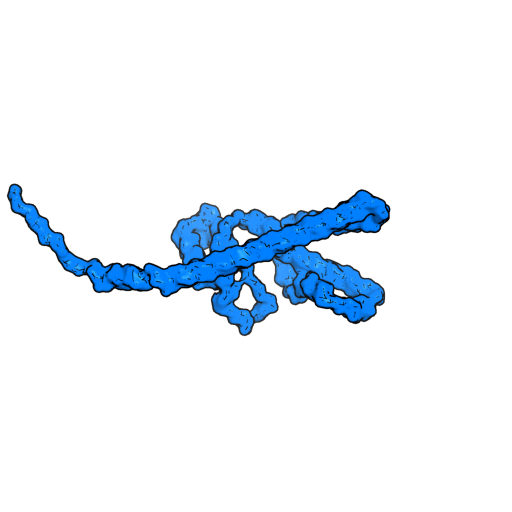41 LEU A O 1
ATOM 1050 N N . SER A 1 142 ? 1.446 1.900 -20.001 1.00 96.81 142 SER A N 1
ATOM 1051 C CA . SER A 1 142 ? 1.574 3.284 -20.471 1.00 96.81 142 SER A CA 1
ATOM 1052 C C . SER A 1 142 ? 3.031 3.757 -20.411 1.00 96.81 142 SER A C 1
ATOM 1054 O O . SER A 1 142 ? 3.609 4.119 -21.435 1.00 96.81 142 SER A O 1
ATOM 1056 N N . VAL A 1 143 ? 3.688 3.608 -19.251 1.00 97.69 143 VAL A N 1
ATOM 1057 C CA . VAL A 1 143 ? 5.114 3.954 -19.083 1.00 97.69 143 VAL A CA 1
ATOM 1058 C C . VAL A 1 143 ? 5.992 3.175 -20.066 1.00 97.69 143 VAL A C 1
ATOM 1060 O O . VAL A 1 143 ? 6.879 3.740 -20.708 1.00 97.69 143 VAL A O 1
ATOM 1063 N N . LYS A 1 144 ? 5.736 1.872 -20.235 1.00 97.88 144 LYS A N 1
ATOM 1064 C CA . LYS A 1 144 ? 6.452 1.039 -21.210 1.00 97.88 144 LYS A CA 1
ATOM 1065 C C . LYS A 1 144 ? 6.254 1.534 -22.645 1.00 97.88 144 LYS A C 1
ATOM 1067 O O . LYS A 1 144 ? 7.211 1.505 -23.416 1.00 97.88 144 LYS A O 1
ATOM 1072 N N . ALA A 1 145 ? 5.047 1.950 -23.020 1.00 96.88 145 ALA A N 1
ATOM 1073 C CA . ALA A 1 145 ? 4.763 2.457 -24.357 1.00 96.88 145 ALA A CA 1
ATOM 1074 C C . ALA A 1 145 ? 5.563 3.736 -24.644 1.00 96.88 145 ALA A C 1
ATOM 1076 O O . ALA A 1 145 ? 6.238 3.797 -25.672 1.00 96.88 145 ALA A O 1
ATOM 1077 N N . SER A 1 146 ? 5.588 4.691 -23.710 1.00 96.81 146 SER A N 1
ATOM 1078 C CA . SER A 1 146 ? 6.394 5.911 -23.848 1.00 96.81 146 SER A CA 1
ATOM 1079 C C . SER A 1 146 ? 7.899 5.599 -23.925 1.00 96.81 146 SER A C 1
ATOM 1081 O O . SER A 1 146 ? 8.604 6.141 -24.775 1.00 96.81 146 SER A O 1
ATOM 1083 N N . LEU A 1 147 ? 8.402 4.644 -23.128 1.00 95.56 147 LEU A N 1
ATOM 1084 C CA . LEU A 1 147 ? 9.803 4.198 -23.213 1.00 95.56 147 LEU A CA 1
ATOM 1085 C C . LEU A 1 147 ? 10.179 3.630 -24.593 1.00 95.56 147 LEU A C 1
ATOM 1087 O O . LEU A 1 147 ? 11.311 3.812 -25.035 1.00 95.56 147 LEU A O 1
ATOM 1091 N N . LEU A 1 148 ? 9.260 2.922 -25.256 1.00 97.12 148 LEU A N 1
ATOM 1092 C CA . LEU A 1 148 ? 9.509 2.302 -26.561 1.00 97.12 148 LEU A CA 1
ATOM 1093 C C . LEU A 1 148 ? 9.351 3.275 -27.735 1.00 97.12 148 LEU A C 1
ATOM 1095 O O . LEU A 1 148 ? 10.013 3.080 -28.752 1.00 97.12 148 LEU A O 1
ATOM 1099 N N . ALA A 1 149 ? 8.491 4.290 -27.613 1.00 96.19 149 ALA A N 1
ATOM 1100 C CA . ALA A 1 149 ? 8.308 5.310 -28.645 1.00 96.19 149 ALA A CA 1
ATOM 1101 C C . ALA A 1 149 ? 9.545 6.21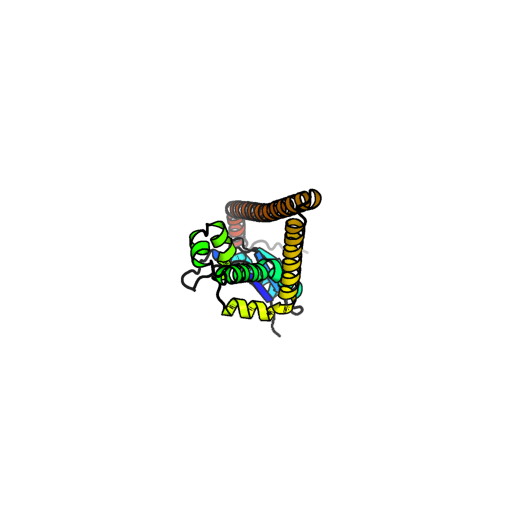4 -28.781 1.00 96.19 149 ALA A C 1
ATOM 1103 O O . ALA A 1 149 ? 10.002 6.459 -29.895 1.00 96.19 149 ALA A O 1
ATOM 1104 N N . ALA A 1 150 ? 10.118 6.645 -27.649 1.00 87.06 150 ALA A N 1
ATOM 1105 C CA . ALA A 1 150 ? 11.369 7.409 -27.568 1.00 87.06 150 ALA A CA 1
ATOM 1106 C C . ALA A 1 150 ? 11.428 8.703 -28.418 1.00 87.06 150 ALA A C 1
ATOM 1108 O O . ALA A 1 150 ? 12.521 9.185 -28.726 1.00 87.06 150 ALA A O 1
ATOM 1109 N N . ASP A 1 151 ? 10.273 9.278 -28.764 1.00 95.38 151 ASP A N 1
ATOM 1110 C CA . ASP A 1 151 ? 10.143 10.598 -29.384 1.00 95.38 151 ASP A CA 1
ATOM 1111 C C . ASP A 1 151 ? 9.970 11.708 -28.328 1.00 95.38 151 ASP A C 1
ATOM 1113 O O . ASP A 1 151 ? 9.871 11.440 -27.127 1.00 95.38 151 ASP A O 1
ATOM 1117 N N . ASP A 1 152 ? 9.974 12.971 -28.760 1.00 95.88 152 ASP A N 1
ATOM 1118 C CA . ASP A 1 152 ? 9.874 14.116 -27.846 1.00 95.88 152 ASP A CA 1
ATOM 1119 C C . ASP A 1 152 ? 8.563 14.112 -27.046 1.00 95.88 152 ASP A C 1
ATOM 1121 O O . ASP A 1 152 ? 8.571 14.398 -25.850 1.00 95.88 152 ASP A O 1
ATOM 1125 N N . VAL A 1 153 ? 7.458 13.682 -27.663 1.00 95.75 153 VAL A N 1
ATOM 1126 C CA . VAL A 1 153 ? 6.157 13.563 -26.989 1.00 95.75 153 VAL A CA 1
ATOM 1127 C C . VAL A 1 153 ? 6.229 12.527 -25.867 1.00 95.75 153 VAL A C 1
ATOM 1129 O O . VAL A 1 153 ? 5.782 12.779 -24.751 1.00 95.75 153 VAL A O 1
ATOM 1132 N N . ALA A 1 154 ? 6.828 11.369 -26.130 1.00 96.06 154 ALA A N 1
ATOM 1133 C CA . ALA A 1 154 ? 6.986 10.306 -25.152 1.00 96.06 154 ALA A CA 1
ATOM 1134 C C . ALA A 1 154 ? 7.930 10.691 -24.002 1.00 96.06 154 ALA A C 1
ATOM 1136 O O . ALA A 1 154 ? 7.744 10.245 -22.867 1.00 96.06 154 ALA A O 1
ATOM 1137 N N . ARG A 1 155 ? 8.937 11.534 -24.268 1.00 95.44 155 ARG A N 1
ATOM 1138 C CA . ARG A 1 155 ? 9.818 12.088 -23.228 1.00 95.44 155 ARG A CA 1
ATOM 1139 C C . ARG A 1 155 ? 9.054 13.011 -22.283 1.00 95.44 155 ARG A C 1
ATOM 1141 O O . ARG A 1 155 ? 9.223 12.881 -21.071 1.00 95.44 155 ARG A O 1
ATOM 1148 N N . ASP A 1 156 ? 8.206 13.883 -22.823 1.00 96.81 156 ASP A N 1
ATOM 1149 C CA . ASP A 1 156 ? 7.371 14.786 -22.026 1.00 96.81 156 ASP A CA 1
ATOM 1150 C C . ASP A 1 156 ? 6.343 14.004 -21.196 1.00 96.81 156 ASP A C 1
ATOM 1152 O O . ASP A 1 156 ? 6.207 14.257 -20.001 1.00 96.81 156 ASP A O 1
ATOM 1156 N N . GLN A 1 157 ? 5.715 12.974 -21.775 1.00 96.50 157 GLN A N 1
ATOM 1157 C CA . GLN A 1 157 ? 4.803 12.073 -21.053 1.00 96.50 157 GLN A CA 1
ATOM 1158 C C . GLN A 1 157 ? 5.474 11.368 -19.866 1.00 96.50 157 GLN A C 1
ATOM 1160 O O . GLN A 1 157 ? 4.873 11.219 -18.804 1.00 96.50 157 GLN A O 1
ATOM 1165 N N . LEU A 1 158 ? 6.724 10.916 -20.025 1.00 97.50 158 LEU A N 1
ATOM 1166 C CA . LEU A 1 158 ? 7.467 10.301 -18.922 1.00 97.50 158 LEU A CA 1
ATOM 1167 C C . LEU A 1 158 ? 7.785 11.315 -17.822 1.00 97.50 158 LEU A C 1
ATOM 1169 O O . LEU A 1 158 ? 7.692 10.971 -16.644 1.00 97.50 158 LEU A O 1
ATOM 1173 N N . LEU A 1 159 ? 8.166 12.541 -18.191 1.00 97.50 159 LEU A N 1
ATOM 1174 C CA . LEU A 1 159 ? 8.413 13.604 -17.220 1.00 97.50 159 LEU A CA 1
ATOM 1175 C C . LEU A 1 159 ? 7.141 13.919 -16.428 1.00 97.50 159 LEU A C 1
ATOM 1177 O O . LEU A 1 159 ? 7.187 13.914 -15.201 1.00 97.50 159 LEU A O 1
ATOM 1181 N N . GLU A 1 160 ? 6.020 14.118 -17.122 1.00 97.19 160 GLU A N 1
ATOM 1182 C CA . GLU A 1 160 ? 4.712 14.371 -16.515 1.00 97.19 160 GLU A CA 1
ATOM 1183 C C . GLU A 1 160 ? 4.330 13.255 -15.539 1.00 97.19 160 GLU A C 1
ATOM 1185 O O . GLU A 1 160 ? 4.076 13.536 -14.370 1.00 97.19 160 GLU A O 1
ATOM 1190 N N . PHE A 1 161 ? 4.433 11.987 -15.955 1.00 97.69 161 PHE A N 1
ATOM 1191 C CA . PHE A 1 161 ? 4.162 10.837 -15.088 1.00 97.69 161 PHE A CA 1
ATOM 1192 C C . PHE A 1 161 ? 4.9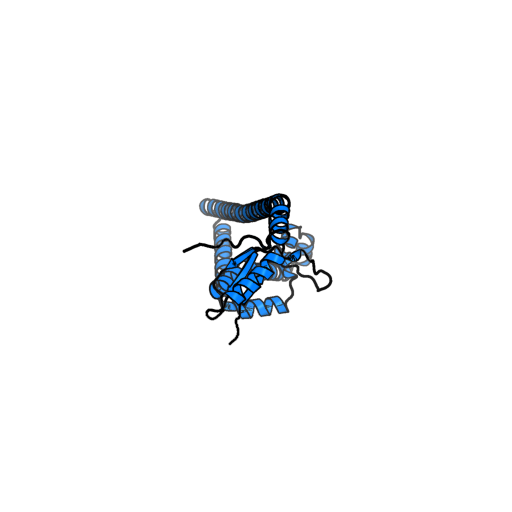64 10.872 -13.774 1.00 97.69 161 PHE A C 1
ATOM 1194 O O . PHE A 1 161 ? 4.412 10.649 -12.694 1.00 97.69 161 PHE A O 1
ATOM 1201 N N . PHE A 1 162 ? 6.273 11.144 -13.838 1.00 97.88 162 PHE A N 1
ATOM 1202 C CA . PHE A 1 162 ? 7.104 11.203 -12.631 1.00 97.88 162 PHE A CA 1
ATOM 1203 C C . PHE A 1 162 ? 6.824 12.445 -11.777 1.00 97.88 162 PHE A C 1
ATOM 1205 O O . PHE A 1 162 ? 6.904 12.352 -10.551 1.00 97.88 162 PHE A O 1
ATOM 1212 N N . THR A 1 163 ? 6.489 13.582 -12.392 1.00 98.19 163 THR A N 1
ATOM 1213 C CA . THR A 1 163 ? 6.105 14.808 -11.679 1.00 98.19 163 THR A CA 1
ATOM 1214 C C . THR A 1 163 ? 4.784 14.624 -10.939 1.00 98.19 163 THR A C 1
ATOM 1216 O O . THR A 1 163 ? 4.721 14.898 -9.743 1.00 98.19 163 THR A O 1
ATOM 1219 N N . GLU A 1 164 ? 3.759 14.076 -11.591 1.00 97.56 164 GLU A N 1
ATOM 1220 C CA . GLU A 1 164 ? 2.468 13.798 -10.955 1.00 97.56 164 GLU A CA 1
ATOM 1221 C C . GLU A 1 164 ? 2.619 12.813 -9.790 1.00 97.56 164 GLU A C 1
ATOM 1223 O O . GLU A 1 164 ? 2.131 13.065 -8.687 1.00 97.56 164 GLU A O 1
ATOM 1228 N N . ALA A 1 165 ? 3.380 11.731 -9.988 1.00 97.06 165 ALA A N 1
ATOM 1229 C CA . ALA A 1 165 ? 3.649 10.764 -8.928 1.00 97.06 165 ALA A CA 1
ATOM 1230 C C . ALA A 1 165 ? 4.402 11.387 -7.735 1.00 97.06 165 ALA A C 1
ATOM 1232 O O . ALA A 1 165 ? 4.148 11.025 -6.581 1.00 97.06 165 ALA A O 1
ATOM 1233 N N . GLN A 1 166 ? 5.327 12.319 -7.993 1.00 97.06 166 GLN A N 1
ATOM 1234 C CA . GLN A 1 166 ? 6.030 13.065 -6.948 1.00 97.06 166 GLN A CA 1
ATOM 1235 C C . GLN A 1 166 ? 5.070 13.969 -6.164 1.00 97.06 166 GLN A C 1
ATOM 1237 O O . GLN A 1 166 ? 5.086 13.945 -4.930 1.00 97.06 166 GLN A O 1
ATOM 1242 N N . ASP A 1 167 ? 4.226 14.726 -6.862 1.00 97.00 167 ASP A N 1
ATOM 1243 C CA . ASP A 1 167 ? 3.261 15.642 -6.254 1.00 97.00 167 ASP A CA 1
ATOM 1244 C C . ASP A 1 167 ? 2.233 14.894 -5.401 1.00 97.00 167 ASP A C 1
ATOM 1246 O O . ASP A 1 167 ? 1.960 15.274 -4.257 1.00 97.00 167 ASP A O 1
ATOM 1250 N N . ASP A 1 168 ? 1.700 13.784 -5.910 1.00 95.56 168 ASP A N 1
ATOM 1251 C CA . ASP A 1 168 ? 0.754 12.955 -5.169 1.00 95.56 168 ASP A CA 1
ATOM 1252 C C . ASP A 1 168 ? 1.393 12.334 -3.927 1.00 95.56 168 ASP A C 1
ATOM 1254 O O . ASP A 1 168 ? 0.791 12.327 -2.848 1.00 95.56 168 ASP A O 1
ATOM 1258 N N . ARG A 1 169 ? 2.651 11.892 -4.021 1.00 93.88 169 ARG A N 1
ATOM 1259 C CA . ARG A 1 169 ? 3.379 11.374 -2.861 1.00 93.88 169 ARG A CA 1
ATOM 1260 C C . ARG A 1 169 ? 3.628 12.449 -1.802 1.00 93.88 169 ARG A C 1
ATOM 1262 O O . ARG A 1 169 ? 3.533 12.137 -0.610 1.00 93.88 169 ARG A O 1
ATOM 1269 N N . ALA A 1 170 ? 3.922 13.683 -2.208 1.00 92.75 170 ALA A N 1
ATOM 1270 C CA . ALA A 1 170 ? 4.117 14.805 -1.290 1.00 92.75 170 ALA A CA 1
ATOM 1271 C C . ALA A 1 170 ? 2.825 15.150 -0.527 1.00 92.75 170 ALA A C 1
ATOM 1273 O O . ALA A 1 170 ? 2.867 15.473 0.660 1.00 92.75 170 ALA A O 1
ATOM 1274 N N . ARG A 1 171 ? 1.656 15.017 -1.168 1.00 90.88 171 ARG A N 1
ATOM 1275 C CA . ARG A 1 171 ? 0.349 15.250 -0.523 1.00 90.88 171 ARG A CA 1
ATOM 1276 C C . ARG A 1 171 ? 0.053 14.260 0.603 1.00 90.88 171 ARG A C 1
ATOM 1278 O O . ARG A 1 171 ? -0.546 14.658 1.599 1.00 90.88 171 ARG A O 1
ATOM 1285 N N . VAL A 1 172 ? 0.482 13.004 0.464 1.00 86.00 172 VAL A N 1
ATOM 1286 C CA . VAL A 1 172 ? 0.351 11.995 1.531 1.00 86.00 172 VAL A CA 1
ATOM 1287 C C . VAL A 1 172 ? 1.163 12.407 2.763 1.00 86.00 172 VAL A C 1
ATOM 1289 O O . VAL A 1 172 ? 0.645 12.398 3.871 1.00 86.00 172 VAL A O 1
ATOM 1292 N N . GLU A 1 173 ? 2.397 12.872 2.567 1.00 76.31 173 GLU A N 1
ATOM 1293 C CA . GLU A 1 173 ? 3.279 13.316 3.658 1.00 76.31 173 GLU A CA 1
ATOM 1294 C C . GLU A 1 173 ? 2.755 14.550 4.402 1.00 76.31 173 GLU A C 1
ATOM 1296 O O . GLU A 1 173 ? 2.807 14.608 5.628 1.00 76.31 173 GLU A O 1
ATOM 1301 N N . VAL A 1 174 ? 2.216 15.534 3.675 1.00 67.06 174 VAL A N 1
ATOM 1302 C CA . VAL A 1 174 ? 1.634 16.746 4.281 1.00 67.06 174 VAL A CA 1
ATOM 1303 C C . VAL A 1 174 ? 0.395 16.426 5.121 1.00 67.06 174 VAL A C 1
ATOM 1305 O O . VAL A 1 174 ? 0.080 17.145 6.072 1.00 67.06 174 VAL A O 1
ATOM 1308 N N . ARG A 1 175 ? -0.336 15.365 4.773 1.00 65.94 175 ARG A N 1
ATOM 1309 C CA . ARG A 1 175 ? -1.460 14.902 5.583 1.00 65.94 175 ARG A CA 1
ATOM 1310 C C . ARG A 1 175 ? -0.969 14.345 6.920 1.00 65.94 175 ARG A C 1
ATOM 1312 O O . ARG A 1 175 ? -1.456 14.796 7.954 1.00 65.94 175 ARG A O 1
ATOM 1319 N N . ASP A 1 176 ? 0.034 13.470 6.896 1.00 62.62 176 ASP A N 1
ATOM 1320 C CA . ASP A 1 176 ? 0.618 12.878 8.107 1.00 62.62 176 ASP A CA 1
ATOM 1321 C C . ASP A 1 176 ? 1.186 13.958 9.057 1.00 62.62 176 ASP A C 1
ATOM 1323 O O . ASP A 1 176 ? 1.026 13.882 10.281 1.00 62.62 176 ASP A O 1
ATOM 1327 N N . THR A 1 177 ? 1.817 15.012 8.519 1.00 60.03 177 THR A N 1
ATOM 1328 C CA . THR A 1 177 ? 2.339 16.123 9.339 1.00 60.03 177 THR A CA 1
ATOM 1329 C C . THR A 1 177 ? 1.238 16.984 9.958 1.00 60.03 177 THR A C 1
ATOM 1331 O O . THR A 1 177 ? 1.316 17.312 11.138 1.00 60.03 177 THR A O 1
ATOM 1334 N N . ARG A 1 178 ? 0.175 17.321 9.219 1.00 56.62 178 ARG A N 1
ATOM 1335 C CA . ARG A 1 178 ? -0.942 18.108 9.774 1.00 56.62 178 ARG A CA 1
ATOM 1336 C C . ARG A 1 178 ? -1.726 17.349 10.841 1.00 56.62 178 ARG A C 1
ATOM 1338 O O . ARG A 1 178 ? -2.112 17.955 11.838 1.00 56.62 178 ARG A O 1
ATOM 1345 N N . GLU A 1 179 ? -1.964 16.054 10.636 1.00 58.94 179 GLU A N 1
ATOM 1346 C CA . GLU A 1 179 ? -2.657 15.202 11.613 1.00 58.94 179 GLU A CA 1
ATOM 1347 C C . GLU A 1 179 ? -1.812 15.064 12.896 1.00 58.94 179 GLU A C 1
ATOM 1349 O O . GLU A 1 179 ? -2.321 15.272 13.998 1.00 58.94 179 GLU A O 1
ATOM 1354 N N . SER A 1 180 ? -0.494 14.853 12.776 1.00 57.06 180 SER A N 1
ATOM 1355 C CA . SER A 1 180 ? 0.409 14.807 13.941 1.00 57.06 180 SER A CA 1
ATOM 1356 C C . SER A 1 180 ? 0.538 16.142 14.696 1.00 57.06 180 SER A C 1
ATOM 1358 O O . SER A 1 180 ? 0.542 16.148 15.930 1.00 57.06 180 SER A O 1
ATOM 1360 N N . GLU A 1 181 ? 0.591 17.283 14.000 1.00 55.16 181 GLU A N 1
ATOM 1361 C CA . GLU A 1 181 ? 0.614 18.615 14.627 1.00 55.16 181 GLU A CA 1
ATOM 1362 C C . GLU A 1 181 ? -0.698 18.931 15.365 1.00 55.16 181 GLU A C 1
ATOM 1364 O O . GLU A 1 181 ? -0.680 19.461 16.483 1.00 55.16 181 GLU A O 1
ATOM 1369 N N . GLN A 1 182 ? -1.846 18.577 14.775 1.00 51.78 182 GLN A N 1
ATOM 1370 C CA . GLN A 1 182 ? -3.153 18.745 15.411 1.00 51.78 182 GLN A CA 1
ATOM 1371 C C . GLN A 1 182 ? -3.297 17.848 16.643 1.00 51.78 182 GLN A C 1
ATOM 1373 O O . GLN A 1 182 ? -3.679 18.358 17.700 1.00 51.78 182 GLN A O 1
ATOM 1378 N N . ALA A 1 183 ? -2.908 16.573 16.563 1.00 55.19 183 ALA A N 1
ATOM 1379 C CA . ALA A 1 183 ? -2.915 15.654 17.702 1.00 55.19 183 ALA A CA 1
ATOM 1380 C C . ALA A 1 183 ? -2.078 16.186 18.886 1.00 55.19 183 ALA A C 1
ATOM 1382 O O . ALA A 1 183 ? -2.568 16.233 20.018 1.00 55.19 183 ALA A O 1
ATOM 1383 N N . GLY A 1 184 ? -0.868 16.702 18.628 1.00 49.09 184 GLY A N 1
ATOM 1384 C CA . GLY A 1 184 ? -0.018 17.309 19.663 1.00 49.09 184 GLY A CA 1
ATOM 1385 C C . GLY A 1 184 ? -0.593 18.600 20.269 1.00 49.09 184 GLY A C 1
ATOM 1386 O O . GLY A 1 184 ? -0.430 18.866 21.463 1.00 49.09 184 GLY A O 1
ATOM 1387 N N . SER A 1 185 ? -1.316 19.397 19.475 1.00 42.56 185 SER A N 1
ATOM 1388 C CA . SER A 1 185 ? -1.989 20.616 19.952 1.00 42.56 185 SER A CA 1
ATOM 1389 C C . SER A 1 185 ? -3.210 20.321 20.841 1.00 42.56 185 SER A C 1
ATOM 1391 O O . SER A 1 185 ? -3.481 21.044 21.807 1.00 42.56 185 SER A O 1
ATOM 1393 N N . VAL A 1 186 ? -3.917 19.219 20.572 1.00 48.66 186 VAL A N 1
ATOM 1394 C CA . VAL A 1 186 ? -5.071 18.765 21.357 1.00 48.66 186 VAL A CA 1
ATOM 1395 C C . VAL A 1 186 ? -4.612 18.162 22.691 1.00 48.66 186 VAL A C 1
ATOM 1397 O O . VAL A 1 186 ? -5.160 18.521 23.730 1.00 48.66 186 VAL A O 1
ATOM 1400 N N . GLU A 1 187 ? -3.536 17.371 22.723 1.00 46.88 187 GLU A N 1
ATOM 1401 C CA . GLU A 1 187 ? -2.908 16.917 23.981 1.00 46.88 187 GLU A CA 1
ATOM 1402 C C . GLU A 1 187 ? -2.398 18.087 24.849 1.00 46.88 187 GLU A C 1
ATOM 1404 O O . GLU A 1 187 ? -2.559 18.092 26.077 1.00 46.88 187 GLU A O 1
ATOM 1409 N N . GLY A 1 188 ? -1.848 19.130 24.216 1.00 40.56 188 GLY A N 1
ATOM 1410 C CA . GLY A 1 188 ? -1.420 20.361 24.890 1.00 40.56 188 GLY A CA 1
ATOM 1411 C C . GLY A 1 188 ? -2.567 21.200 25.469 1.00 40.56 188 GLY A C 1
ATOM 1412 O O . GLY A 1 188 ? -2.383 21.866 26.489 1.00 40.56 188 GLY A O 1
ATOM 1413 N N . SER A 1 189 ? -3.760 21.147 24.868 1.00 39.12 189 SER A N 1
ATOM 1414 C CA . SER A 1 189 ? -4.952 21.850 25.374 1.00 39.12 189 SER A CA 1
ATOM 1415 C C . SER A 1 189 ? -5.726 21.039 26.425 1.00 39.12 189 SER A C 1
ATOM 1417 O O . SER A 1 189 ? -6.241 21.608 27.390 1.00 39.12 189 SER A O 1
ATOM 1419 N N . ILE A 1 190 ? -5.728 19.702 26.333 1.00 45.59 190 ILE A N 1
ATOM 1420 C CA . ILE A 1 190 ? -6.396 18.813 27.301 1.00 45.59 190 ILE A CA 1
ATOM 1421 C C . ILE A 1 190 ? -5.652 18.754 28.651 1.00 45.59 190 ILE A C 1
ATOM 1423 O O . ILE A 1 190 ? -6.271 18.511 29.689 1.00 45.59 190 ILE A O 1
ATOM 1427 N N . THR A 1 191 ? -4.350 19.048 28.695 1.00 45.00 191 THR A N 1
ATOM 1428 C CA . THR A 1 191 ? -3.542 18.929 29.924 1.00 45.00 191 THR A CA 1
ATOM 1429 C C . THR A 1 191 ? -3.612 20.126 30.882 1.00 45.00 191 THR A C 1
ATOM 1431 O O . THR A 1 191 ? -3.170 19.992 32.025 1.00 45.00 191 THR A O 1
ATOM 1434 N N . ARG A 1 192 ? -4.192 21.275 30.495 1.00 42.19 192 ARG A N 1
ATOM 1435 C CA . ARG A 1 192 ? -4.233 22.468 31.372 1.00 42.19 192 ARG A CA 1
ATOM 1436 C C . ARG A 1 192 ? -5.610 23.025 31.723 1.00 42.19 192 ARG A C 1
ATOM 1438 O O . ARG A 1 192 ? -5.717 23.593 32.806 1.00 42.19 192 ARG A O 1
ATOM 1445 N N . GLU A 1 193 ? -6.652 22.841 30.910 1.00 42.41 193 GLU A N 1
ATOM 1446 C CA . GLU A 1 193 ? -7.897 23.613 31.116 1.00 42.41 193 GLU A CA 1
ATOM 1447 C C . GLU A 1 193 ? -9.122 22.846 31.640 1.00 42.41 193 GLU A C 1
ATOM 1449 O O . GLU A 1 193 ? -10.051 23.496 32.098 1.00 42.41 193 GLU A O 1
ATOM 1454 N N . ASN A 1 194 ? -9.134 21.507 31.720 1.00 46.62 194 ASN A N 1
ATOM 1455 C CA . ASN A 1 194 ? -10.359 20.781 32.128 1.00 46.62 194 ASN A CA 1
ATOM 1456 C C . ASN A 1 194 ? -10.274 19.924 33.405 1.00 46.62 194 ASN A C 1
ATOM 1458 O O . ASN A 1 194 ? -11.296 19.416 33.868 1.00 46.62 194 ASN A O 1
ATOM 1462 N N . MET A 1 195 ? -9.102 19.775 34.030 1.00 39.75 195 MET A N 1
ATOM 1463 C CA . MET A 1 195 ? -8.972 18.931 35.231 1.00 39.75 195 MET A CA 1
ATOM 1464 C C . MET A 1 195 ? -9.524 19.615 36.499 1.00 39.75 195 MET A C 1
ATOM 1466 O O . MET A 1 195 ? -10.103 18.959 37.363 1.00 39.75 195 MET A O 1
ATOM 1470 N N . SER A 1 196 ? -9.383 20.939 36.618 1.00 51.00 196 SER A N 1
ATOM 1471 C CA . SER A 1 196 ? -9.809 21.698 37.804 1.00 51.00 196 SER A CA 1
ATOM 1472 C C . SER A 1 196 ? -11.319 21.973 37.836 1.00 51.00 196 SER A C 1
ATOM 1474 O O . SER A 1 196 ? -11.925 21.906 38.907 1.00 51.00 196 SER A O 1
ATOM 1476 N N . GLU A 1 197 ? -11.957 22.204 36.683 1.00 43.28 197 GLU A N 1
ATOM 1477 C CA . GLU A 1 197 ? -13.407 22.444 36.607 1.00 43.28 197 GLU A CA 1
ATOM 1478 C C . GLU A 1 197 ? -14.244 21.173 36.820 1.00 43.28 197 GLU A C 1
ATOM 1480 O O . GLU A 1 197 ? -15.307 21.226 37.449 1.00 43.28 197 GLU A O 1
ATOM 1485 N N . HIS A 1 198 ? -13.766 20.011 36.357 1.00 41.03 198 HIS A N 1
ATOM 1486 C CA . HIS A 1 198 ? -14.519 18.759 36.475 1.00 41.03 198 HIS A CA 1
ATOM 1487 C C . HIS A 1 198 ? -14.468 18.166 37.895 1.00 41.03 198 HIS A C 1
ATOM 1489 O O . HIS A 1 198 ? -15.470 17.648 38.389 1.00 41.03 198 HIS A O 1
ATOM 1495 N N . VAL A 1 199 ? -13.342 18.323 38.604 1.00 48.00 199 VAL A N 1
ATOM 1496 C CA . VAL A 1 199 ? -13.201 17.887 40.007 1.00 48.00 199 VAL A CA 1
ATOM 1497 C C . VAL A 1 199 ? -13.975 18.811 40.959 1.00 48.00 199 VAL A C 1
ATOM 1499 O O . VAL A 1 199 ? -14.611 18.334 41.901 1.00 48.00 199 VAL A O 1
ATOM 1502 N N . GLY A 1 200 ? -14.030 20.121 40.680 1.00 42.78 200 GLY A N 1
ATOM 1503 C CA . GLY A 1 200 ? -14.805 21.082 41.477 1.00 42.78 200 GLY A CA 1
ATOM 1504 C C . GLY A 1 200 ? -16.320 20.832 41.452 1.00 42.78 200 GLY A C 1
ATOM 1505 O O . GLY A 1 200 ? -17.000 21.023 42.463 1.00 42.78 200 GLY A O 1
ATOM 1506 N N . ARG A 1 201 ? -16.854 20.330 40.329 1.00 46.50 201 ARG A N 1
ATOM 1507 C CA . ARG A 1 201 ? -18.281 19.989 40.186 1.00 46.50 201 ARG A CA 1
ATOM 1508 C C . ARG A 1 201 ? -18.692 18.673 40.853 1.00 46.50 201 ARG A C 1
ATOM 1510 O O . ARG A 1 201 ? -19.873 18.520 41.154 1.00 46.50 201 ARG A O 1
ATOM 1517 N N . MET A 1 202 ? -17.759 17.761 41.138 1.00 46.00 202 MET A N 1
ATOM 1518 C CA . MET A 1 202 ? -18.061 16.499 41.833 1.00 46.00 202 MET A CA 1
ATOM 1519 C C . MET A 1 202 ? -18.050 16.605 43.368 1.00 46.00 202 MET A C 1
ATOM 1521 O O . MET A 1 202 ? -18.717 15.803 44.017 1.00 46.00 202 MET A O 1
ATOM 1525 N N . PHE A 1 203 ? -17.360 17.589 43.964 1.00 45.81 203 PHE A N 1
ATOM 1526 C CA . PHE A 1 203 ? -17.145 17.632 45.423 1.00 45.81 203 PHE A CA 1
ATOM 1527 C C . PHE A 1 203 ? -17.990 18.649 46.220 1.00 45.81 203 PHE A C 1
ATOM 1529 O O . PHE A 1 203 ? -18.021 18.551 47.444 1.00 45.81 203 PHE A O 1
ATOM 1536 N N . LEU A 1 204 ? -18.710 19.591 45.591 1.00 49.34 204 LEU A N 1
ATOM 1537 C CA . LEU A 1 204 ? -19.426 20.669 46.316 1.00 49.34 204 LEU A CA 1
ATOM 1538 C C . LEU A 1 204 ? -20.908 20.882 45.936 1.00 49.34 204 LEU A C 1
ATOM 1540 O O . LEU A 1 204 ? -21.512 21.887 46.306 1.00 49.34 204 LEU A O 1
ATOM 1544 N N . GLY A 1 205 ? -21.543 19.939 45.238 1.00 36.78 205 GLY A N 1
ATOM 1545 C CA . GLY A 1 205 ? -22.903 20.107 44.705 1.00 36.78 205 GLY A CA 1
ATOM 1546 C C . GLY A 1 205 ? -24.029 19.403 45.469 1.00 36.78 205 GLY A C 1
ATOM 1547 O O . GLY A 1 205 ? -24.834 18.733 44.831 1.00 36.78 205 GLY A O 1
ATOM 1548 N N . GLY A 1 206 ? -24.111 19.518 46.800 1.00 39.12 206 GLY A N 1
ATOM 1549 C CA . GLY A 1 206 ? -25.164 18.880 47.604 1.00 39.12 206 GLY A CA 1
ATOM 1550 C C . GLY A 1 206 ? -25.860 19.813 48.603 1.00 39.12 206 GLY A C 1
ATOM 1551 O O . GLY A 1 206 ? -25.273 20.191 49.604 1.00 39.12 206 GLY A O 1
ATOM 1552 N N . MET A 1 207 ? -27.153 20.068 48.358 1.00 39.38 207 MET A N 1
ATOM 1553 C CA . MET A 1 207 ? -28.197 20.515 49.303 1.00 39.38 207 MET A CA 1
ATOM 1554 C C . MET A 1 207 ? -28.154 21.936 49.901 1.00 39.38 207 MET A C 1
ATOM 1556 O O . MET A 1 207 ? -27.391 22.249 50.807 1.00 39.38 207 MET A O 1
ATOM 1560 N N . GLY A 1 208 ? -29.189 22.720 49.565 1.00 40.75 208 GLY A N 1
ATOM 1561 C CA . GLY A 1 208 ? -29.777 23.662 50.521 1.00 40.75 208 GLY A CA 1
ATOM 1562 C C . GLY A 1 208 ? -30.505 24.861 49.919 1.00 40.75 208 GLY A C 1
ATOM 1563 O O . GLY A 1 208 ? -29.893 25.907 49.743 1.00 40.75 208 GLY A O 1
ATOM 1564 N N . LYS A 1 209 ? -31.828 24.745 49.711 1.00 37.22 209 LYS A N 1
ATOM 1565 C CA . LYS A 1 209 ? -32.846 25.709 50.200 1.00 37.22 209 LYS A CA 1
ATOM 1566 C C . LYS A 1 209 ? -34.255 25.343 49.712 1.00 37.22 209 LYS A C 1
ATOM 1568 O O . LYS A 1 209 ? -34.660 25.657 48.601 1.00 37.22 209 LYS A O 1
ATOM 1573 N N . ARG A 1 210 ? -35.042 24.748 50.615 1.00 45.97 210 ARG A N 1
ATOM 1574 C CA . ARG A 1 210 ? -36.508 24.875 50.626 1.00 45.97 210 ARG A CA 1
ATOM 1575 C C . ARG A 1 210 ? -36.853 26.277 51.130 1.00 45.97 210 ARG A C 1
ATOM 1577 O O . ARG A 1 210 ? -36.356 26.669 52.185 1.00 45.97 210 ARG A O 1
ATOM 1584 N N . ARG A 1 211 ? -37.766 26.989 50.466 1.00 36.03 211 ARG A N 1
ATOM 1585 C CA . ARG A 1 211 ? -38.468 28.124 51.081 1.00 36.03 211 ARG A CA 1
ATOM 1586 C C . ARG A 1 211 ? -39.961 28.065 50.755 1.00 36.03 211 ARG A C 1
ATOM 1588 O O . ARG A 1 211 ? -40.349 27.911 49.606 1.00 36.03 211 ARG A O 1
ATOM 1595 N N . LYS A 1 212 ? -40.748 28.099 51.832 1.00 44.06 212 LYS A N 1
ATOM 1596 C CA . LYS A 1 212 ? -42.210 28.005 51.914 1.00 44.06 212 LYS A CA 1
ATOM 1597 C C . LYS A 1 212 ? -42.888 29.240 51.306 1.00 44.06 212 LYS A C 1
ATOM 1599 O O . LYS A 1 212 ? -42.430 30.353 51.551 1.00 44.06 212 LYS A O 1
ATOM 1604 N N . THR A 1 213 ? -44.020 29.039 50.643 1.00 39.59 213 THR A N 1
ATOM 1605 C CA . THR A 1 213 ? -45.063 30.050 50.413 1.00 39.59 213 THR A CA 1
ATOM 1606 C C . THR A 1 213 ? -46.055 30.056 51.585 1.00 39.59 213 THR A C 1
ATOM 1608 O O . THR A 1 213 ? -46.433 28.979 52.053 1.00 39.59 213 THR A O 1
ATOM 1611 N N . PRO A 1 214 ? -46.497 31.226 52.081 1.00 52.03 214 PRO A N 1
ATOM 1612 C CA . PRO A 1 214 ? -47.696 31.325 52.900 1.00 52.03 214 PRO A CA 1
ATOM 1613 C C . PRO A 1 214 ? -48.868 31.953 52.125 1.00 52.03 214 PRO A C 1
ATOM 1615 O O . PRO A 1 214 ? -48.708 33.028 51.560 1.00 52.03 214 PRO A O 1
ATOM 1618 N N . ARG A 1 215 ? -50.006 31.248 52.218 1.00 46.53 215 ARG A N 1
ATOM 1619 C CA . ARG A 1 215 ? -51.420 31.608 51.977 1.00 46.53 215 ARG A CA 1
ATOM 1620 C C . ARG A 1 215 ? -51.800 32.258 50.650 1.00 46.53 215 ARG A C 1
ATOM 1622 O O . ARG A 1 215 ? -51.538 33.460 50.470 1.00 46.53 215 ARG A O 1
#

pLDDT: mean 85.38, std 19.82, range [36.03, 98.75]

Nearest PDB structures (foldseek):
  2f1k-assembly2_C  TM=8.785E-01  e=8.845E-13  Synechocystis sp. PCC 6803
  5uyy-assembly2_D  TM=9.111E-01  e=3.781E-10  Bacillus anthracis
  4wji-assembly1_A-2  TM=8.707E-01  e=5.753E-10  Sinorhizobium meliloti 1021
  7mqv-assembly1_B  TM=8.929E-01  e=1.113E-09  Bacillus anthracis
  2g5c-assembly1_A  TM=8.570E-01  e=2.286E-09  Aquifex aeolicus VF5

Foldseek 3Di:
DDWDKDKDWPFDDLDDPVPDDLLRAALTEMEIATDPPHDPVVVVVVVVVSVVSNHDYDYDHPVVVLLVCLQVPLLQLVQLLVVVVVLCPDPCNVVVVVVDDPVNCVSNVSVPHDPVVSVVSCVVSVVSNVVNVVVVVVVVVLLVVLVVVPDPVSVVVNVVVVVVVVVVVVVVVVVVVVSVVVSVVVVVVVVPDPPVVVVVVVPPPDDDDDDDDDD

Radius of gyration: 26.1 Å; Cα contacts (8 Å, |Δi|>4): 144; chains: 1; bounding box: 76×49×82 Å

Solvent-accessible surface area (backbone atoms only — not comparable to full-atom values): 12467 Å² total; per-residue (Å²): 141,82,70,50,65,48,74,48,65,70,51,86,71,103,64,60,82,91,67,68,55,92,64,62,38,49,76,22,50,24,38,39,29,66,42,99,78,40,48,68,70,59,54,52,52,53,52,50,53,39,48,75,43,44,25,42,81,41,79,49,54,66,69,57,46,51,47,49,43,16,53,80,50,50,43,54,34,51,52,12,36,49,52,51,50,61,53,63,70,40,94,58,27,77,58,53,61,72,69,57,50,68,67,58,52,61,62,32,48,51,46,74,54,61,66,67,60,51,51,52,55,46,65,77,44,41,69,41,34,50,54,42,50,52,55,52,50,52,52,52,49,50,56,50,50,30,66,71,65,69,43,75,67,29,52,50,52,52,50,49,53,55,50,52,54,50,54,56,53,50,54,56,53,55,48,57,51,52,53,53,53,49,53,56,52,50,56,62,52,63,74,75,73,53,68,68,64,57,53,56,62,72,76,71,79,77,89,89,84,89,81,88,84,83,135